Protein AF-A0A9K3GMV5-F1 (afdb_monomer_lite)

Radius of gyration: 17.76 Å; chains: 1; bounding box: 50×39×44 Å

Secondary structure (DSSP, 8-state):
--TTTT-HHHHHHHHHH-TTTTHHHHHHHHHHHHHHHHHHHHSTTS--HHHHHHHHHHHHHTTTSTTTTTTHHHHHHHHHHHHTTTS-HHHHHHHHHHHHHHHHTT-S-HHHHHHHHHHHTTSS-HHHHHHHHHHHHHHHHHHHHH---HHHHHHHHHHHHHHHHSS-HHHHHHHHHHHHHH--

Organism: NCBI:txid797122

Foldseek 3Di:
DDDPPPPLPVLLVVCVVPVVVCVVVLVVLVVVLVVVLVVCVVPQQDDDVSNLSSLVSCLSCCVSPVVSCVCVLVSLLVSCVVRVQRHDLVSNQSSVVSNLSCVVVVVDDLVVCVVSLLVQLPHPHPSSVVVSLVSNLVSVVVVCVVDNDVVVVVVLVVVLVCQLPDPDPSSNVSSVVSVVSNVD

pLDDT: mean 90.26, std 9.53, range [37.78, 97.81]

Sequence (184 aa):
MTRFDGDLANLSRFCKKDPVAYVEEFEAQLVKFTNLVEVFKHSPNQPCEDLIGVSQFLASLVTQYRAQLAHFADDVIALLEEHAATMDASLRLQLVKCLISLRVRDEVEPLKLLPLFFRLLRIHDKPLRATVFGHVITDIVQSNKKRKQPKVNARLQAFLAQQIAGDVYISAKKAMGVLTELYR

InterPro domains:
  IPR012977 SDA1, N-terminal [PF08158] (57-184)
  IPR027312 Sda1 [PTHR12730] (6-184)

Structure (mmCIF, N/CA/C/O backbone):
data_AF-A0A9K3GMV5-F1
#
_entry.id   AF-A0A9K3GMV5-F1
#
loop_
_atom_site.group_PDB
_atom_site.id
_atom_site.type_symbol
_atom_site.label_atom_id
_atom_site.label_alt_id
_atom_site.label_comp_id
_atom_site.label_asym_id
_atom_site.label_entity_id
_atom_site.label_seq_id
_atom_site.pdbx_PDB_ins_code
_atom_site.Cartn_x
_atom_site.Cartn_y
_atom_site.Cartn_z
_atom_site.occupancy
_atom_site.B_iso_or_equiv
_atom_site.auth_seq_id
_atom_site.auth_comp_id
_atom_site.auth_asym_id
_atom_site.auth_atom_id
_atom_site.pdbx_PDB_model_num
ATOM 1 N N . MET A 1 1 ? -25.653 17.284 8.715 1.00 37.78 1 MET A N 1
ATOM 2 C CA . MET A 1 1 ? -24.257 17.693 8.976 1.00 37.78 1 MET A CA 1
ATOM 3 C C . MET A 1 1 ? -23.886 17.180 10.352 1.00 37.78 1 MET A C 1
ATOM 5 O O . MET A 1 1 ? -24.159 17.826 11.357 1.00 37.78 1 MET A O 1
ATOM 9 N N . THR A 1 2 ? -23.422 15.938 10.395 1.00 38.38 2 THR A N 1
ATOM 10 C CA . THR A 1 2 ? -23.000 15.236 11.609 1.00 38.38 2 THR A CA 1
ATOM 11 C C . THR A 1 2 ? -21.640 15.764 12.066 1.00 38.38 2 THR A C 1
ATOM 13 O O . THR A 1 2 ? -20.840 16.259 11.281 1.00 38.38 2 THR A O 1
ATOM 16 N N . ARG A 1 3 ? -21.410 15.713 13.377 1.00 47.44 3 ARG A N 1
ATOM 17 C CA . ARG A 1 3 ? -20.468 16.517 14.180 1.00 47.44 3 ARG A CA 1
ATOM 18 C C . ARG A 1 3 ? -18.961 16.339 13.876 1.00 47.44 3 ARG A C 1
ATOM 20 O O . ARG A 1 3 ? -18.148 16.858 14.633 1.00 47.44 3 ARG A O 1
ATOM 27 N N . PHE A 1 4 ? -18.585 15.631 12.805 1.00 48.88 4 PHE A N 1
ATOM 28 C CA . PHE A 1 4 ? -17.219 15.142 12.562 1.00 48.88 4 PHE A CA 1
ATOM 29 C C . PHE A 1 4 ? -16.665 15.352 11.141 1.00 48.88 4 PHE A C 1
ATOM 31 O O . PHE A 1 4 ? -15.529 14.954 10.890 1.00 48.88 4 PHE A O 1
ATOM 38 N N . ASP A 1 5 ? -17.383 16.024 10.235 1.00 48.56 5 ASP A N 1
ATOM 39 C CA . ASP A 1 5 ? -16.986 16.179 8.816 1.00 48.56 5 ASP A CA 1
ATOM 40 C C . ASP A 1 5 ? -15.678 16.974 8.558 1.00 48.56 5 ASP A C 1
ATOM 42 O O . ASP A 1 5 ? -15.314 17.194 7.407 1.00 48.56 5 ASP A O 1
ATOM 46 N N . GLY A 1 6 ? -14.938 17.393 9.593 1.00 60.44 6 GLY A N 1
ATOM 47 C CA . GLY A 1 6 ? -13.743 18.236 9.452 1.00 60.44 6 GLY A CA 1
ATOM 48 C C . GLY A 1 6 ? -12.430 17.690 10.017 1.00 60.44 6 GLY A C 1
ATOM 49 O O . GLY A 1 6 ? -11.393 18.293 9.759 1.00 60.44 6 GLY A O 1
ATOM 50 N N . ASP A 1 7 ? -12.422 16.589 10.781 1.00 85.94 7 ASP A N 1
ATOM 51 C CA . ASP A 1 7 ? -11.191 16.148 11.458 1.00 85.94 7 ASP A CA 1
ATOM 52 C C . ASP A 1 7 ? -11.039 14.622 11.525 1.00 85.94 7 ASP A C 1
ATOM 54 O O . ASP A 1 7 ? -11.210 13.976 12.565 1.00 85.94 7 ASP A O 1
ATOM 58 N N . LEU A 1 8 ? -10.670 14.037 10.382 1.00 89.69 8 LEU A N 1
ATOM 59 C CA . LEU A 1 8 ? -10.342 12.613 10.266 1.00 89.69 8 LEU A CA 1
ATOM 60 C C . LEU A 1 8 ? -9.218 12.184 11.224 1.00 89.69 8 LEU A C 1
ATOM 62 O O . LEU A 1 8 ? -9.173 11.025 11.640 1.00 89.69 8 LEU A O 1
ATOM 66 N N . ALA A 1 9 ? -8.314 13.093 11.604 1.00 88.75 9 ALA A N 1
ATOM 67 C CA . ALA A 1 9 ? -7.233 12.776 12.531 1.00 88.75 9 ALA A CA 1
ATOM 68 C C . ALA A 1 9 ? -7.770 12.562 13.954 1.00 88.75 9 ALA A C 1
ATOM 70 O O . ALA A 1 9 ? -7.430 11.565 14.602 1.00 88.75 9 ALA A O 1
ATOM 71 N N . ASN A 1 10 ? -8.658 13.443 14.421 1.00 90.62 10 ASN A N 1
ATOM 72 C CA . ASN A 1 10 ? -9.336 13.264 15.701 1.00 90.62 10 ASN A CA 1
ATOM 73 C C . ASN A 1 10 ? -10.273 12.052 15.692 1.00 90.62 10 ASN A C 1
ATOM 75 O O . ASN A 1 10 ? -10.241 11.271 16.644 1.00 90.62 10 ASN A O 1
ATOM 79 N N . LEU A 1 11 ? -11.021 11.826 14.607 1.00 93.75 11 LEU A N 1
ATOM 80 C CA . LEU A 1 11 ? -11.856 10.630 14.488 1.00 93.75 11 LEU A CA 1
ATOM 81 C C . LEU A 1 11 ? -11.013 9.348 14.554 1.00 93.75 11 LEU A C 1
ATOM 83 O O . LEU A 1 11 ? -11.329 8.452 15.328 1.00 93.75 11 LEU A O 1
ATOM 87 N N . SER A 1 12 ? -9.879 9.285 13.842 1.00 93.06 12 SER A N 1
ATOM 88 C CA . SER A 1 12 ? -8.958 8.135 13.905 1.00 93.06 12 SER A CA 1
ATOM 89 C C . SER A 1 12 ? -8.505 7.869 15.340 1.00 93.06 12 SER A C 1
ATOM 91 O O . SER A 1 12 ? -8.461 6.725 15.793 1.00 93.06 12 SER A O 1
ATOM 93 N N . ARG A 1 13 ? -8.194 8.926 16.095 1.00 94.44 13 ARG A N 1
ATOM 94 C CA . ARG A 1 13 ? -7.804 8.809 17.501 1.00 94.44 13 ARG A CA 1
ATOM 95 C C . ARG A 1 13 ? -8.941 8.268 18.374 1.00 94.44 13 ARG A C 1
ATOM 97 O O . ARG A 1 13 ? -8.666 7.445 19.246 1.00 94.44 13 ARG A O 1
ATOM 104 N N . PHE A 1 14 ? -10.181 8.700 18.158 1.00 94.56 14 PHE A N 1
ATOM 105 C CA . PHE A 1 14 ? -11.336 8.193 18.903 1.00 94.56 14 PHE A CA 1
ATOM 106 C C . PHE A 1 14 ? -11.644 6.735 18.567 1.00 94.56 14 PHE A C 1
ATOM 108 O O . PHE A 1 14 ? -11.689 5.911 19.479 1.00 94.56 14 PHE A O 1
ATOM 115 N N . CYS A 1 15 ? -11.692 6.390 17.279 1.00 95.00 15 CYS A N 1
ATOM 116 C CA . CYS A 1 15 ? -11.854 5.017 16.810 1.00 95.00 15 CYS A CA 1
ATOM 117 C C . CYS A 1 15 ? -10.759 4.079 17.346 1.00 95.00 15 CYS A C 1
ATOM 119 O O . CYS A 1 15 ? -11.027 2.915 17.616 1.00 95.00 15 CYS A O 1
ATOM 121 N N . LYS A 1 16 ? -9.520 4.561 17.529 1.00 94.56 16 LYS A N 1
ATOM 122 C CA . LYS A 1 16 ? -8.441 3.771 18.154 1.00 94.56 16 LYS A CA 1
ATOM 123 C C . LYS A 1 16 ? -8.642 3.537 19.644 1.00 94.56 16 LYS A C 1
ATOM 125 O O . LYS A 1 16 ? -8.171 2.524 20.154 1.00 94.56 16 LYS A O 1
ATOM 130 N N . LYS A 1 17 ? -9.261 4.493 20.337 1.00 95.69 17 LYS A N 1
ATOM 131 C CA . LYS A 1 17 ? -9.470 4.446 21.786 1.00 95.69 17 LYS A CA 1
ATOM 132 C C . LYS A 1 17 ? -10.665 3.571 22.152 1.00 95.69 17 LYS A C 1
ATOM 134 O O . LYS A 1 17 ? -10.571 2.825 23.119 1.00 95.69 17 LYS A O 1
ATOM 139 N N . ASP A 1 18 ? -11.752 3.675 21.395 1.00 94.62 18 ASP A N 1
ATOM 140 C CA . ASP A 1 18 ? -12.980 2.913 21.619 1.00 94.62 18 ASP A CA 1
ATOM 141 C C . ASP A 1 18 ? -13.598 2.486 20.274 1.00 94.62 18 ASP A C 1
ATOM 143 O O . ASP A 1 18 ? -14.452 3.183 19.730 1.00 94.62 18 ASP A O 1
ATOM 147 N N . PRO A 1 19 ? -13.142 1.364 19.685 1.00 93.75 19 PRO A N 1
ATOM 148 C CA . PRO A 1 19 ? -13.613 0.938 18.369 1.00 93.75 19 PRO A CA 1
ATOM 149 C C . PRO A 1 19 ? -15.112 0.619 18.309 1.00 93.75 19 PRO A C 1
ATOM 151 O O . PRO A 1 19 ? -15.723 0.715 17.252 1.00 93.75 19 PRO A O 1
ATOM 154 N N . VAL A 1 20 ? -15.715 0.220 19.433 1.00 94.44 20 VAL A N 1
ATOM 155 C CA . VAL A 1 20 ? -17.130 -0.175 19.471 1.00 94.44 20 VAL A CA 1
ATOM 156 C C . VAL A 1 20 ? -18.023 1.061 19.471 1.00 94.44 20 VAL A C 1
ATOM 158 O O . VAL A 1 20 ? -19.017 1.091 18.753 1.00 94.44 20 VAL A O 1
ATOM 161 N N . ALA A 1 21 ? -17.653 2.097 20.229 1.00 94.88 21 ALA A N 1
ATOM 162 C CA . ALA A 1 21 ? -18.448 3.319 20.326 1.00 94.88 21 ALA A CA 1
ATOM 163 C C . ALA A 1 21 ? -18.464 4.159 19.038 1.00 94.88 21 ALA A C 1
ATOM 165 O O . ALA A 1 21 ? -19.405 4.919 18.846 1.00 94.88 21 ALA A O 1
ATOM 166 N N . TYR A 1 22 ? -17.442 4.032 18.183 1.00 95.56 22 TYR A N 1
ATOM 167 C CA . TYR A 1 22 ? -17.278 4.839 16.963 1.00 95.56 22 TYR A CA 1
ATOM 168 C C . TYR A 1 22 ? -17.420 4.018 15.670 1.00 95.56 22 TYR A C 1
ATOM 170 O O . TYR A 1 22 ? -16.861 4.382 14.629 1.00 95.56 22 TYR A O 1
ATOM 178 N N . VAL A 1 23 ? -18.105 2.870 15.738 1.00 94.88 23 VAL A N 1
ATOM 179 C CA . VAL A 1 23 ? -18.268 1.976 14.582 1.00 94.88 23 VAL A CA 1
ATOM 180 C C . VAL A 1 23 ? -19.104 2.625 13.478 1.00 94.88 23 VAL A C 1
ATOM 182 O O . VAL A 1 23 ? -18.747 2.501 12.312 1.00 94.88 23 VAL A O 1
ATOM 185 N N . GLU A 1 24 ? -20.142 3.388 13.829 1.00 95.50 24 GLU A N 1
ATOM 186 C CA . GLU A 1 24 ? -21.010 4.064 12.857 1.00 95.50 24 GLU A CA 1
ATOM 187 C C . GLU A 1 24 ? -20.251 5.152 12.084 1.00 95.50 24 GLU A C 1
ATOM 189 O O . GLU A 1 24 ? -20.340 5.233 10.857 1.00 95.50 24 GLU A O 1
ATOM 194 N N . GLU A 1 25 ? -19.441 5.967 12.767 1.00 94.75 25 GLU A N 1
ATOM 195 C CA . GLU A 1 25 ? -18.616 6.982 12.111 1.00 94.75 25 GLU A CA 1
ATOM 196 C C . GLU A 1 25 ? -17.517 6.357 11.250 1.00 94.75 25 GLU A C 1
ATOM 198 O O . GLU A 1 25 ? -17.209 6.874 10.173 1.00 94.75 25 GLU A O 1
ATOM 203 N N . PHE A 1 26 ? -16.930 5.244 11.699 1.00 96.06 26 PHE A N 1
ATOM 204 C CA . PHE A 1 26 ? -15.989 4.470 10.895 1.00 96.06 26 PHE A CA 1
ATOM 205 C C . PHE A 1 26 ? -16.657 3.926 9.622 1.00 96.06 26 PHE A C 1
ATOM 207 O O . PHE A 1 26 ? -16.124 4.120 8.527 1.00 96.06 26 PHE A O 1
ATOM 214 N N . GLU A 1 27 ? -17.828 3.296 9.741 1.00 96.25 27 GLU A N 1
ATOM 215 C CA . GLU A 1 27 ? -18.576 2.743 8.608 1.00 96.25 27 GLU A CA 1
ATOM 216 C C . GLU A 1 27 ? -18.996 3.837 7.624 1.00 96.25 27 GLU A C 1
ATOM 218 O O . GLU A 1 27 ? -18.870 3.655 6.412 1.00 96.25 27 GLU A O 1
ATOM 223 N N . ALA A 1 28 ? -19.381 5.018 8.115 1.00 95.94 28 ALA A N 1
ATOM 224 C CA . ALA A 1 28 ? -19.656 6.171 7.265 1.00 95.94 28 ALA A CA 1
ATOM 225 C C . ALA A 1 28 ? -18.430 6.581 6.423 1.00 95.94 28 ALA A C 1
ATOM 227 O O . ALA A 1 28 ? -18.569 6.882 5.234 1.00 95.94 28 ALA A O 1
ATOM 228 N N . GLN A 1 29 ? -17.219 6.550 6.996 1.00 96.12 29 GLN A N 1
ATOM 229 C CA . GLN A 1 29 ? -15.989 6.815 6.237 1.00 96.12 29 GLN A CA 1
ATOM 230 C C . GLN A 1 29 ? -15.639 5.683 5.266 1.00 96.12 29 GLN A C 1
ATOM 232 O O . GLN A 1 29 ? -15.134 5.955 4.177 1.00 96.12 29 GLN A O 1
ATOM 237 N N . LEU A 1 30 ? -15.928 4.427 5.613 1.00 96.50 30 LEU A N 1
ATOM 238 C CA . LEU A 1 30 ? -15.737 3.297 4.703 1.00 96.50 30 LEU A CA 1
ATOM 239 C C . LEU A 1 30 ? -16.667 3.398 3.484 1.00 96.50 30 LEU A C 1
ATOM 241 O O . LEU A 1 30 ? -16.215 3.249 2.352 1.00 96.50 30 LEU A O 1
ATOM 245 N N . VAL A 1 31 ? -17.935 3.760 3.689 1.00 97.12 31 VAL A N 1
ATOM 246 C CA . VAL A 1 31 ? -18.876 4.041 2.592 1.00 97.12 31 VAL A CA 1
ATOM 247 C C . VAL A 1 31 ? -18.406 5.237 1.759 1.00 97.12 31 VAL A C 1
ATOM 249 O O . VAL A 1 31 ? -18.433 5.183 0.527 1.00 97.12 31 VAL A O 1
ATOM 252 N N . LYS A 1 32 ? -17.917 6.309 2.404 1.00 96.44 32 LYS A N 1
ATOM 253 C CA . LYS A 1 32 ? -17.328 7.461 1.700 1.00 96.44 32 LYS A CA 1
ATOM 254 C C . LYS A 1 32 ? -16.152 7.029 0.817 1.00 96.44 32 LYS A C 1
ATOM 256 O O . LYS A 1 32 ? -16.082 7.472 -0.326 1.00 96.44 32 LYS A O 1
ATOM 261 N N . PHE A 1 33 ? -15.269 6.153 1.302 1.00 97.12 33 PHE A N 1
ATOM 262 C CA . PHE A 1 33 ? -14.170 5.595 0.507 1.00 97.12 33 PHE A CA 1
ATOM 263 C C . PHE A 1 33 ? -14.680 4.892 -0.750 1.00 97.12 33 PHE A C 1
ATOM 265 O O . PHE A 1 33 ? -14.249 5.243 -1.846 1.00 97.12 33 PHE A O 1
ATOM 272 N N . THR A 1 34 ? -15.627 3.959 -0.613 1.00 96.25 34 THR A N 1
ATOM 273 C CA . THR A 1 34 ? -16.187 3.220 -1.754 1.00 96.25 34 THR A CA 1
ATOM 274 C C . THR A 1 34 ? -16.787 4.167 -2.793 1.00 96.25 34 THR A C 1
ATOM 276 O O . THR A 1 34 ? -16.479 4.059 -3.978 1.00 96.25 34 THR A O 1
ATOM 279 N N . ASN A 1 35 ? -17.563 5.160 -2.355 1.00 96.12 35 ASN A N 1
ATOM 280 C CA . ASN A 1 35 ? -18.160 6.147 -3.255 1.00 96.12 35 ASN A CA 1
ATOM 281 C C . ASN A 1 35 ? -17.100 6.996 -3.975 1.00 96.12 35 ASN A C 1
ATOM 283 O O . ASN A 1 35 ? -17.209 7.235 -5.176 1.00 96.12 35 ASN A O 1
ATOM 287 N N . LEU A 1 36 ? -16.060 7.441 -3.263 1.00 95.56 36 LEU A N 1
ATOM 288 C CA . LEU A 1 36 ? -14.967 8.218 -3.852 1.00 95.56 36 LEU A CA 1
ATOM 289 C C . LEU A 1 36 ? -14.153 7.405 -4.858 1.00 95.56 36 LEU A C 1
ATOM 291 O O . LEU A 1 36 ? -13.732 7.960 -5.870 1.00 95.56 36 LEU A O 1
ATOM 295 N N . VAL A 1 37 ? -13.946 6.110 -4.609 1.00 95.62 37 VAL A N 1
ATOM 296 C CA . VAL A 1 37 ? -13.288 5.207 -5.562 1.00 95.62 37 VAL A CA 1
ATOM 297 C C . VAL A 1 37 ? -14.106 5.096 -6.846 1.00 95.62 37 VAL A C 1
ATOM 299 O O . VAL A 1 37 ? -13.545 5.230 -7.932 1.00 95.62 37 VAL A O 1
ATOM 302 N N . GLU A 1 38 ? -15.424 4.921 -6.744 1.00 94.44 38 GLU A N 1
ATOM 303 C CA . GLU A 1 38 ? -16.294 4.870 -7.921 1.00 94.44 38 GLU A CA 1
ATOM 304 C C . GLU A 1 38 ? -16.273 6.190 -8.698 1.00 94.44 38 GLU A C 1
ATOM 306 O O . GLU A 1 38 ? -16.091 6.184 -9.914 1.00 94.44 38 GLU A O 1
ATOM 311 N N . VAL A 1 39 ? -16.355 7.338 -8.022 1.00 93.31 39 VAL A N 1
ATOM 312 C CA . VAL A 1 39 ? -16.226 8.651 -8.680 1.00 93.31 39 VAL A CA 1
ATOM 313 C C . VAL A 1 39 ? -14.857 8.807 -9.351 1.00 93.31 39 VAL A C 1
ATOM 315 O O . VAL A 1 39 ? -14.781 9.235 -10.503 1.00 93.31 39 VAL A O 1
ATOM 318 N N . PHE A 1 40 ? -13.777 8.415 -8.672 1.00 94.06 40 PHE A N 1
ATOM 319 C CA . PHE A 1 40 ? -12.420 8.482 -9.210 1.00 94.06 40 PHE A CA 1
ATOM 320 C C . PHE A 1 40 ? -12.267 7.670 -10.502 1.00 94.06 40 PHE A C 1
ATOM 322 O O . PHE A 1 40 ? -11.650 8.159 -11.447 1.00 94.06 40 PHE A O 1
ATOM 329 N N . LYS A 1 41 ? -12.862 6.472 -10.591 1.00 92.44 41 LYS A N 1
ATOM 330 C CA . LYS A 1 41 ? -12.793 5.627 -11.798 1.00 92.44 41 LYS A CA 1
ATOM 331 C C . LYS A 1 41 ? -13.337 6.322 -13.052 1.00 92.44 41 LYS A C 1
ATOM 333 O O . LYS A 1 41 ? -12.865 6.041 -14.151 1.00 92.44 41 LYS A O 1
ATOM 338 N N . HIS A 1 42 ? -14.275 7.259 -12.903 1.00 91.25 42 HIS A N 1
ATOM 339 C CA . HIS A 1 42 ? -14.814 8.037 -14.023 1.00 91.25 42 HIS A CA 1
ATOM 340 C C . HIS A 1 42 ? -13.860 9.150 -14.493 1.00 91.25 42 HIS A C 1
ATOM 342 O O . HIS A 1 42 ? -13.861 9.494 -15.674 1.00 91.25 42 HIS A O 1
ATOM 348 N N . SER A 1 43 ? -13.039 9.698 -13.589 1.00 89.19 43 SER A N 1
ATOM 349 C CA . SER A 1 43 ? -12.118 10.817 -13.854 1.00 89.19 43 SER A CA 1
ATOM 350 C C . SER A 1 43 ? -10.772 10.622 -13.135 1.00 89.19 43 SER A C 1
ATOM 352 O O . SER A 1 43 ? -10.439 11.379 -12.219 1.00 89.19 43 SER A O 1
ATOM 354 N N . PRO A 1 44 ? -9.953 9.632 -13.542 1.00 88.56 44 PRO A N 1
ATOM 355 C CA . PRO A 1 44 ? -8.783 9.209 -12.771 1.00 88.56 44 PRO A CA 1
ATOM 356 C C . PRO A 1 44 ? -7.628 10.221 -12.779 1.00 88.56 44 PRO A C 1
ATOM 358 O O . PRO A 1 44 ? -6.690 10.083 -12.003 1.00 88.56 44 PRO A O 1
ATOM 361 N N . ASN A 1 45 ? -7.660 11.226 -13.655 1.00 88.69 45 ASN A N 1
ATOM 362 C CA . ASN A 1 45 ? -6.609 12.239 -13.778 1.00 88.69 45 ASN A CA 1
ATOM 363 C C . ASN A 1 45 ? -6.801 13.457 -12.863 1.00 88.69 45 ASN A C 1
ATOM 365 O O . ASN A 1 45 ? -5.939 14.336 -12.845 1.00 88.69 45 ASN A O 1
ATOM 369 N N . GLN A 1 46 ? -7.911 13.533 -12.125 1.00 88.75 46 GLN A N 1
ATOM 370 C CA . GLN A 1 46 ? -8.171 14.642 -11.216 1.00 88.75 46 GLN A CA 1
ATOM 371 C C . GLN A 1 46 ? -7.596 14.367 -9.819 1.00 88.75 46 GLN A C 1
ATOM 373 O O . GLN A 1 46 ? -7.656 13.232 -9.335 1.00 88.75 46 GLN A O 1
ATOM 378 N N . PRO A 1 47 ? -7.049 15.392 -9.142 1.00 87.75 47 PRO A N 1
ATOM 379 C CA . PRO A 1 47 ? -6.662 15.266 -7.746 1.00 87.75 47 PRO A CA 1
ATOM 380 C C . PRO A 1 47 ? -7.903 15.010 -6.882 1.00 87.75 47 PRO A C 1
ATOM 382 O O . PRO A 1 47 ? -8.948 15.629 -7.074 1.00 87.75 47 PRO A O 1
ATOM 385 N N . CYS A 1 48 ? -7.781 14.106 -5.912 1.00 92.19 48 CYS A N 1
ATOM 386 C CA . CYS A 1 48 ? -8.869 13.748 -5.005 1.00 92.19 48 CYS A CA 1
ATOM 387 C C . CYS A 1 48 ? -8.364 13.733 -3.556 1.00 92.19 48 CYS A C 1
ATOM 389 O O . CYS A 1 48 ? -8.005 12.687 -3.012 1.00 92.19 48 CYS A O 1
ATOM 391 N N . GLU A 1 49 ? -8.312 14.914 -2.936 1.00 92.19 49 GLU A N 1
ATOM 392 C CA . GLU A 1 49 ? -7.840 15.094 -1.552 1.00 92.19 49 GLU A CA 1
ATOM 393 C C . GLU A 1 49 ? -8.716 14.346 -0.535 1.00 92.19 49 GLU A C 1
ATOM 395 O O . GLU A 1 49 ? -8.204 13.763 0.420 1.00 92.19 49 GLU A O 1
ATOM 400 N N . ASP A 1 50 ? -10.028 14.275 -0.774 1.00 93.00 50 ASP A N 1
ATOM 401 C CA . ASP A 1 50 ? -10.941 13.479 0.048 1.00 93.00 50 ASP A CA 1
ATOM 402 C C . ASP A 1 50 ? -10.557 11.994 0.053 1.00 93.00 50 ASP A C 1
ATOM 404 O O . ASP A 1 50 ? -10.513 11.365 1.113 1.00 93.00 50 ASP A O 1
ATOM 408 N N . LEU A 1 51 ? -10.232 11.430 -1.116 1.00 95.25 51 LEU A N 1
ATOM 409 C CA . LEU A 1 51 ? -9.827 10.029 -1.220 1.00 95.25 51 LEU A CA 1
ATOM 410 C C . LEU A 1 51 ? -8.485 9.794 -0.527 1.00 95.25 51 LEU A C 1
ATOM 412 O O . LEU A 1 51 ? -8.320 8.764 0.128 1.00 95.25 51 LEU A O 1
ATOM 416 N N . ILE A 1 52 ? -7.552 10.749 -0.602 1.00 95.69 52 ILE A N 1
ATOM 417 C CA . ILE A 1 52 ? -6.301 10.705 0.168 1.00 95.69 52 ILE A CA 1
ATOM 418 C C . ILE A 1 52 ? -6.606 10.642 1.667 1.00 95.69 52 ILE A C 1
ATOM 420 O O . ILE A 1 52 ? -6.135 9.726 2.347 1.00 95.69 52 ILE A O 1
ATOM 424 N N . GLY A 1 53 ? -7.401 11.587 2.175 1.00 95.50 53 GLY A N 1
ATOM 425 C CA . GLY A 1 53 ? -7.710 11.699 3.598 1.00 95.50 53 GLY A CA 1
ATOM 426 C C . GLY A 1 53 ? -8.402 10.451 4.141 1.00 95.50 53 GLY A C 1
ATOM 427 O O . GLY A 1 53 ? -7.975 9.890 5.153 1.00 95.50 53 GLY A O 1
ATOM 428 N N . VAL A 1 54 ? -9.423 9.961 3.434 1.00 96.56 54 VAL A N 1
ATOM 429 C CA . VAL A 1 54 ? -10.159 8.760 3.847 1.00 96.56 54 VAL A CA 1
ATOM 430 C C . VAL A 1 54 ? -9.281 7.508 3.741 1.00 96.56 54 VAL A C 1
ATOM 432 O O . VAL A 1 54 ? -9.273 6.694 4.662 1.00 96.56 54 VAL A O 1
ATOM 435 N N . SER A 1 55 ? -8.464 7.363 2.692 1.00 97.12 55 SER A N 1
ATOM 436 C CA . SER A 1 55 ? -7.546 6.217 2.568 1.00 97.12 55 SER A CA 1
ATOM 437 C C . SER A 1 55 ? -6.533 6.170 3.712 1.00 97.12 55 SER A C 1
ATOM 439 O O . SER A 1 55 ? -6.284 5.107 4.281 1.00 97.12 55 SER A O 1
ATOM 441 N N . GLN A 1 56 ? -5.973 7.321 4.096 1.00 96.62 56 GLN A N 1
ATOM 442 C CA . GLN A 1 56 ? -5.066 7.425 5.241 1.00 96.62 56 GLN A CA 1
ATOM 443 C C . GLN A 1 56 ? -5.778 7.101 6.559 1.00 96.62 56 GLN A C 1
ATOM 445 O O . GLN A 1 56 ? -5.220 6.390 7.401 1.00 96.62 56 GLN A O 1
ATOM 450 N N . PHE A 1 57 ? -7.010 7.589 6.730 1.00 97.00 57 PHE A N 1
ATOM 451 C CA . PHE A 1 57 ? -7.853 7.280 7.880 1.00 97.00 57 PHE A CA 1
ATOM 452 C C . PHE A 1 57 ? -8.076 5.767 8.015 1.00 97.00 57 PHE A C 1
ATOM 454 O O . PHE A 1 57 ? -7.703 5.197 9.045 1.00 97.00 57 PHE A O 1
ATOM 461 N N . LEU A 1 58 ? -8.570 5.102 6.965 1.00 97.44 58 LEU A N 1
ATOM 462 C CA . LEU A 1 58 ? -8.829 3.657 6.960 1.00 97.44 58 LEU A CA 1
ATOM 463 C C . LEU A 1 58 ? -7.544 2.853 7.174 1.00 97.44 58 LEU A C 1
ATOM 465 O O . LEU A 1 58 ? -7.486 1.980 8.042 1.00 97.44 58 LEU A O 1
ATOM 469 N N . ALA A 1 59 ? -6.462 3.214 6.477 1.00 97.00 59 ALA A N 1
ATOM 470 C CA . ALA A 1 59 ? -5.165 2.572 6.653 1.00 97.00 59 ALA A CA 1
ATOM 471 C C . ALA A 1 59 ? -4.650 2.679 8.094 1.00 97.00 59 ALA A C 1
ATOM 473 O O . ALA A 1 59 ? -3.934 1.794 8.560 1.00 97.00 59 ALA A O 1
ATOM 474 N N . SER A 1 60 ? -4.993 3.747 8.819 1.00 95.88 60 SER A N 1
ATOM 475 C CA . SER A 1 60 ? -4.601 3.936 10.218 1.00 95.88 60 SER A CA 1
ATOM 476 C C . SER A 1 60 ? -5.400 3.087 11.216 1.00 95.88 60 SER A C 1
ATOM 478 O O . SER A 1 60 ? -4.952 2.948 12.355 1.00 95.88 60 SER A O 1
ATOM 480 N N . LEU A 1 61 ? -6.550 2.549 10.798 1.00 96.38 61 LEU A N 1
ATOM 481 C CA . LEU A 1 61 ? -7.517 1.814 11.620 1.00 96.38 61 LEU A CA 1
ATOM 482 C C . LEU A 1 61 ? -7.613 0.320 11.281 1.00 96.38 61 LEU A C 1
ATOM 484 O O . LEU A 1 61 ? -8.371 -0.404 11.924 1.00 96.38 61 LEU A O 1
ATOM 488 N N . VAL A 1 62 ? -6.815 -0.158 10.321 1.00 95.62 62 VAL A N 1
ATOM 489 C CA . VAL A 1 62 ? -6.801 -1.562 9.872 1.00 95.62 62 VAL A CA 1
ATOM 490 C C . VAL A 1 62 ? -6.693 -2.570 11.020 1.00 95.62 62 VAL A C 1
ATOM 492 O O . VAL A 1 62 ? -7.356 -3.599 11.002 1.00 95.62 62 VAL A O 1
ATOM 495 N N . THR A 1 63 ? -5.926 -2.254 12.068 1.00 94.25 63 THR A N 1
ATOM 496 C CA . THR A 1 63 ? -5.744 -3.141 13.225 1.00 94.25 63 THR A CA 1
ATOM 497 C C . THR A 1 63 ? -6.967 -3.211 14.139 1.00 94.25 63 THR A C 1
ATOM 499 O O . THR A 1 63 ? -7.170 -4.224 14.801 1.00 94.25 63 THR A O 1
ATOM 502 N N . GLN A 1 64 ? -7.76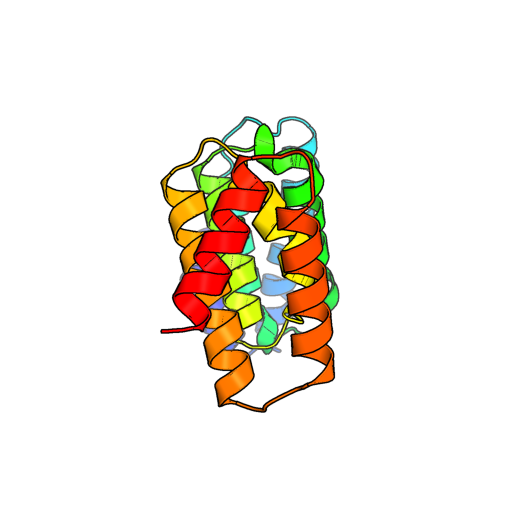7 -2.145 14.199 1.00 95.38 64 GLN A N 1
ATOM 503 C CA . GLN A 1 64 ? -8.945 -2.036 15.061 1.00 95.38 64 GLN A CA 1
ATOM 504 C C . GLN A 1 64 ? -10.189 -2.633 14.396 1.00 95.38 64 GLN A C 1
ATOM 506 O O . GLN A 1 64 ? -11.000 -3.242 15.084 1.00 95.38 64 GLN A O 1
ATOM 511 N N . TYR A 1 65 ? -10.304 -2.514 13.069 1.00 95.44 65 TYR A N 1
ATOM 512 C CA . TYR A 1 65 ? -11.465 -2.959 12.286 1.00 95.44 65 TYR A CA 1
ATOM 513 C C . TYR A 1 65 ? -11.063 -3.985 11.218 1.00 95.44 65 TYR A C 1
ATOM 515 O O . TYR A 1 65 ? -11.373 -3.841 10.036 1.00 95.44 65 TYR A O 1
ATOM 523 N N . ARG A 1 66 ? -10.324 -5.029 11.623 1.00 94.75 66 ARG A N 1
ATOM 524 C CA . ARG A 1 66 ? -9.764 -6.037 10.699 1.00 94.75 66 ARG A CA 1
ATOM 525 C C . ARG A 1 66 ? -10.811 -6.727 9.831 1.00 94.75 66 ARG A C 1
ATOM 527 O O . ARG A 1 66 ? -10.542 -6.994 8.667 1.00 94.75 66 ARG A O 1
ATOM 534 N N . ALA A 1 67 ? -11.982 -7.030 10.392 1.00 94.88 67 ALA A N 1
ATOM 535 C CA . ALA A 1 67 ? -13.044 -7.716 9.660 1.00 94.88 67 ALA A CA 1
ATOM 536 C C . ALA A 1 67 ? -13.614 -6.824 8.549 1.00 94.88 67 ALA A C 1
ATOM 538 O O . ALA A 1 67 ? -13.736 -7.257 7.408 1.00 94.88 67 ALA A O 1
ATOM 539 N N . GLN A 1 68 ? -13.897 -5.562 8.871 1.00 95.75 68 GLN A N 1
ATOM 540 C CA . GLN A 1 68 ? -14.452 -4.588 7.936 1.00 95.75 68 GLN A CA 1
ATOM 541 C C . GLN A 1 68 ? -13.427 -4.146 6.880 1.00 95.75 68 GLN A C 1
ATOM 543 O O . GLN A 1 68 ? -13.797 -3.847 5.750 1.00 95.75 68 GLN A O 1
ATOM 548 N N . LEU A 1 69 ? -12.135 -4.129 7.226 1.00 96.50 69 LEU A N 1
ATOM 549 C CA . LEU A 1 69 ? -11.042 -3.713 6.337 1.00 96.50 69 LEU A CA 1
ATOM 550 C C . LEU A 1 69 ? -10.299 -4.879 5.674 1.00 96.50 69 LEU A C 1
ATOM 552 O O . LEU A 1 69 ? -9.233 -4.665 5.097 1.00 96.50 69 LEU A O 1
ATOM 556 N N . ALA A 1 70 ? -10.857 -6.092 5.699 1.00 94.38 70 ALA A N 1
ATOM 557 C CA . ALA A 1 70 ? -10.226 -7.275 5.113 1.00 94.38 70 ALA A CA 1
ATOM 558 C C . ALA A 1 70 ? -9.909 -7.107 3.613 1.00 94.38 70 ALA A C 1
ATOM 560 O O . ALA A 1 70 ? -8.884 -7.595 3.140 1.00 94.38 70 ALA A O 1
ATOM 561 N N . HIS A 1 71 ? -10.760 -6.383 2.879 1.00 94.88 71 HIS A N 1
ATOM 562 C CA . HIS A 1 71 ? -10.616 -6.152 1.436 1.00 94.88 71 HIS A CA 1
ATOM 563 C C . HIS A 1 71 ? -9.930 -4.831 1.082 1.00 94.88 71 HIS A C 1
ATOM 565 O O . HIS A 1 71 ? -9.508 -4.648 -0.054 1.00 94.88 71 HIS A O 1
ATOM 571 N N . PHE A 1 72 ? -9.722 -3.940 2.055 1.00 96.62 72 PHE A N 1
ATOM 572 C CA . PHE A 1 72 ? -9.216 -2.592 1.797 1.00 96.62 72 PHE A CA 1
ATOM 573 C C . PHE A 1 72 ? -7.856 -2.590 1.081 1.00 96.62 72 PHE A C 1
ATOM 575 O O . PHE A 1 72 ? -7.631 -1.807 0.161 1.00 96.62 72 PHE A O 1
ATOM 582 N N . ALA A 1 73 ? -6.941 -3.485 1.470 1.00 96.12 73 ALA A N 1
ATOM 583 C CA . ALA A 1 73 ? -5.653 -3.612 0.789 1.00 96.12 73 ALA A CA 1
ATOM 584 C C . ALA A 1 73 ? -5.818 -4.008 -0.685 1.00 96.12 73 ALA A C 1
ATOM 586 O O . ALA A 1 73 ? -5.099 -3.495 -1.539 1.00 96.12 73 ALA A O 1
ATOM 587 N N . ASP A 1 74 ? -6.764 -4.899 -0.971 1.00 95.81 74 ASP A N 1
ATOM 588 C CA . ASP A 1 74 ? -6.988 -5.455 -2.304 1.00 95.81 74 ASP A CA 1
ATOM 589 C C . ASP A 1 74 ? -7.666 -4.439 -3.214 1.00 95.81 74 ASP A C 1
ATOM 591 O O . ASP A 1 74 ? -7.252 -4.292 -4.362 1.00 95.81 74 ASP A O 1
ATOM 595 N N . ASP A 1 75 ? -8.593 -3.653 -2.671 1.00 95.94 75 ASP A N 1
ATOM 596 C CA . ASP A 1 75 ? -9.216 -2.534 -3.374 1.00 95.94 75 ASP A CA 1
ATOM 597 C C . ASP A 1 75 ? -8.174 -1.478 -3.769 1.00 95.94 75 ASP A C 1
ATOM 599 O O . ASP A 1 75 ? -8.132 -1.028 -4.914 1.00 95.94 75 ASP A O 1
ATOM 603 N N . VAL A 1 76 ? -7.271 -1.114 -2.847 1.00 97.12 76 VAL A N 1
ATOM 604 C CA . VAL A 1 76 ? -6.197 -0.146 -3.128 1.00 97.12 76 VAL A CA 1
ATOM 605 C C . VAL A 1 76 ? -5.173 -0.711 -4.118 1.00 97.12 76 VAL A C 1
ATOM 607 O O . VAL A 1 76 ? -4.672 0.029 -4.969 1.00 97.12 76 VAL A O 1
ATOM 610 N N . ILE A 1 77 ? -4.856 -2.008 -4.034 1.00 96.94 77 ILE A N 1
ATOM 611 C CA . ILE A 1 77 ? -4.004 -2.685 -5.020 1.00 96.94 77 ILE A CA 1
ATOM 612 C C . ILE A 1 77 ? -4.661 -2.606 -6.397 1.00 96.94 77 ILE A C 1
ATOM 614 O O . ILE A 1 77 ? -4.034 -2.079 -7.311 1.00 96.94 77 ILE A O 1
ATOM 618 N N . ALA A 1 78 ? -5.912 -3.047 -6.542 1.00 95.88 78 ALA A N 1
ATOM 619 C CA . ALA A 1 78 ? -6.632 -3.035 -7.813 1.00 95.88 78 ALA A CA 1
ATOM 620 C C . ALA A 1 78 ? -6.687 -1.625 -8.423 1.00 95.88 78 ALA A C 1
ATOM 622 O O . ALA A 1 78 ? -6.352 -1.435 -9.592 1.00 95.88 78 ALA A O 1
ATOM 623 N N . LEU A 1 79 ? -6.988 -0.619 -7.597 1.00 95.69 79 LEU A N 1
ATOM 624 C CA . LEU A 1 79 ? -7.028 0.782 -8.007 1.00 95.69 79 LEU A CA 1
ATOM 625 C C . LEU A 1 79 ? -5.686 1.273 -8.577 1.00 95.69 79 LEU A C 1
ATOM 627 O O . LEU A 1 79 ? -5.647 1.953 -9.605 1.00 95.69 79 LEU A O 1
ATOM 631 N N . LEU A 1 80 ? -4.571 0.931 -7.922 1.00 96.38 80 LEU A N 1
ATOM 632 C CA . LEU A 1 80 ? -3.230 1.278 -8.399 1.00 96.38 80 LEU A CA 1
ATOM 633 C C . LEU A 1 80 ? -2.824 0.456 -9.627 1.00 96.38 80 LEU A C 1
ATOM 635 O O . LEU A 1 80 ? -2.140 0.974 -10.506 1.00 96.38 80 LEU A O 1
ATOM 639 N N . GLU A 1 81 ? -3.215 -0.810 -9.709 1.00 94.81 81 GLU A N 1
ATOM 640 C CA . GLU A 1 81 ? -2.914 -1.652 -10.865 1.00 94.81 81 GLU A CA 1
ATOM 641 C C . GLU A 1 81 ? -3.568 -1.138 -12.146 1.00 94.81 81 GLU A C 1
ATOM 643 O O . GLU A 1 81 ? -2.924 -1.146 -13.197 1.00 94.81 81 GLU A O 1
ATOM 648 N N . GLU A 1 82 ? -4.810 -0.671 -12.044 1.00 94.50 82 GLU A N 1
ATOM 649 C CA . GLU A 1 82 ? -5.601 -0.204 -13.178 1.00 94.50 82 GLU A CA 1
ATOM 650 C C . GLU A 1 82 ? -5.267 1.243 -13.565 1.00 94.50 82 GLU A C 1
ATOM 652 O O . GLU A 1 82 ? -5.063 1.545 -14.741 1.00 94.50 82 GLU A O 1
ATOM 657 N N . HIS A 1 83 ? -5.138 2.144 -12.584 1.00 94.75 83 HIS A N 1
ATOM 658 C CA . HIS A 1 83 ? -5.114 3.585 -12.856 1.00 94.75 83 HIS A CA 1
ATOM 659 C C . HIS A 1 83 ? -3.802 4.294 -12.516 1.00 94.75 83 HIS A C 1
ATOM 661 O O . HIS A 1 83 ? -3.701 5.496 -12.768 1.00 94.75 83 HIS A O 1
ATOM 667 N N . ALA A 1 84 ? -2.771 3.630 -11.973 1.00 93.50 84 ALA A N 1
ATOM 668 C CA . ALA A 1 84 ? -1.585 4.351 -11.491 1.00 93.50 84 ALA A CA 1
ATOM 669 C C . ALA A 1 84 ? -0.915 5.236 -12.554 1.00 93.50 84 ALA A C 1
ATOM 671 O O . ALA A 1 84 ? -0.380 6.277 -12.195 1.00 93.50 84 ALA A O 1
ATOM 672 N N . ALA A 1 85 ? -0.944 4.879 -13.841 1.00 91.88 85 ALA A N 1
ATOM 673 C CA . ALA A 1 85 ? -0.329 5.695 -14.892 1.00 91.88 85 ALA A CA 1
ATOM 674 C C . ALA A 1 85 ? -1.048 7.039 -15.130 1.00 91.88 85 ALA A C 1
ATOM 676 O O . ALA A 1 85 ? -0.387 8.032 -15.428 1.00 91.88 85 ALA A O 1
ATOM 677 N N . THR A 1 86 ? -2.376 7.073 -14.983 1.00 92.12 86 THR A N 1
ATOM 678 C CA . THR A 1 86 ? -3.220 8.259 -15.214 1.00 92.12 86 THR A CA 1
ATOM 679 C C . THR A 1 86 ? -3.577 9.002 -13.930 1.00 92.12 86 THR A C 1
ATOM 681 O O . THR A 1 86 ? -3.970 10.159 -14.000 1.00 92.12 86 THR A O 1
ATOM 684 N N . MET A 1 87 ? -3.433 8.345 -12.777 1.00 94.31 87 MET A N 1
ATOM 685 C CA . MET A 1 87 ? -3.690 8.893 -11.446 1.00 94.31 87 MET A CA 1
ATOM 686 C C . MET A 1 87 ? -2.800 10.096 -11.139 1.00 94.31 87 MET A C 1
ATOM 688 O O . MET A 1 87 ? -1.617 10.080 -11.483 1.00 94.31 87 MET A O 1
ATOM 692 N N . ASP A 1 88 ? -3.330 11.090 -10.426 1.00 93.88 88 ASP A N 1
ATOM 693 C CA . ASP A 1 88 ? -2.523 12.183 -9.881 1.00 93.88 88 ASP A CA 1
ATOM 694 C C . ASP A 1 88 ? -1.356 11.663 -9.012 1.00 93.88 88 ASP A C 1
ATOM 696 O O . ASP A 1 88 ? -1.473 10.669 -8.286 1.00 93.88 88 ASP A O 1
ATOM 700 N N . ALA A 1 89 ? -0.207 12.339 -9.083 1.00 94.25 89 ALA A N 1
ATOM 701 C CA . ALA A 1 89 ? 1.014 11.906 -8.409 1.00 94.25 89 ALA A CA 1
ATOM 702 C C . ALA A 1 89 ? 0.895 11.935 -6.874 1.00 94.25 89 ALA A C 1
ATOM 704 O O . ALA A 1 89 ? 1.446 11.055 -6.205 1.00 94.25 89 ALA A O 1
ATOM 705 N N . SER A 1 90 ? 0.169 12.911 -6.310 1.00 93.94 90 SER A N 1
ATOM 706 C CA . SER A 1 90 ? -0.055 13.007 -4.864 1.00 93.94 90 SER A CA 1
ATOM 707 C C . SER A 1 90 ? -0.897 11.829 -4.390 1.00 93.94 90 SER A C 1
ATOM 709 O O . SER A 1 90 ? -0.453 11.064 -3.529 1.00 93.94 90 SER A O 1
ATOM 711 N N . LEU A 1 91 ? -2.055 11.607 -5.020 1.00 95.31 91 LEU A N 1
ATOM 712 C CA . LEU A 1 91 ? -2.947 10.495 -4.684 1.00 95.31 91 LEU A CA 1
ATOM 713 C C . LEU A 1 91 ? -2.227 9.145 -4.793 1.00 95.31 91 LEU A C 1
ATOM 715 O O . LEU A 1 91 ? -2.221 8.361 -3.840 1.00 95.31 91 LEU A O 1
ATOM 719 N N . ARG A 1 92 ? -1.531 8.909 -5.908 1.00 96.44 92 ARG A N 1
ATOM 720 C CA . ARG A 1 92 ? -0.763 7.681 -6.148 1.00 96.44 92 ARG A CA 1
ATOM 721 C C . ARG A 1 92 ? 0.264 7.419 -5.052 1.00 96.44 92 ARG A C 1
ATOM 723 O O . ARG A 1 92 ? 0.348 6.306 -4.529 1.00 96.44 92 ARG A O 1
ATOM 730 N N . LEU A 1 93 ? 1.043 8.436 -4.678 1.00 96.69 93 LEU A N 1
ATOM 731 C CA . LEU A 1 93 ? 2.040 8.314 -3.619 1.00 96.69 93 LEU A CA 1
ATOM 732 C C . LEU A 1 93 ? 1.389 8.011 -2.262 1.00 96.69 93 LEU A C 1
ATOM 734 O O . LEU A 1 93 ? 1.930 7.216 -1.491 1.00 96.69 93 LEU A O 1
ATOM 738 N N . GLN A 1 94 ? 0.245 8.625 -1.959 1.00 97.25 94 GLN A N 1
ATOM 739 C CA . GLN A 1 94 ? -0.445 8.421 -0.685 1.00 97.25 94 GLN A CA 1
ATOM 740 C C . GLN A 1 94 ? -1.073 7.032 -0.571 1.00 97.25 94 GLN A C 1
ATOM 742 O O . GLN A 1 94 ? -0.921 6.392 0.470 1.00 97.25 94 GLN A O 1
ATOM 747 N N . LEU A 1 95 ? -1.678 6.508 -1.638 1.00 97.38 95 LEU A N 1
ATOM 748 C CA . LEU A 1 95 ? -2.180 5.130 -1.666 1.00 97.38 95 LEU A CA 1
ATOM 749 C C . LEU A 1 95 ? -1.050 4.112 -1.465 1.00 97.38 95 LEU A C 1
ATOM 751 O O . LEU A 1 95 ? -1.175 3.170 -0.682 1.00 97.38 95 LEU A O 1
ATOM 755 N N . VAL A 1 96 ? 0.108 4.346 -2.086 1.00 97.81 96 VAL A N 1
ATOM 756 C CA . VAL A 1 96 ? 1.295 3.501 -1.893 1.00 97.81 96 VAL A CA 1
ATOM 757 C C . VAL A 1 96 ? 1.802 3.564 -0.456 1.00 97.81 96 VAL A C 1
ATOM 759 O O . VAL A 1 96 ? 2.121 2.529 0.125 1.00 97.81 96 VAL A O 1
ATOM 762 N N . LYS A 1 97 ? 1.826 4.749 0.165 1.00 97.56 97 LYS A N 1
ATOM 763 C CA . LYS A 1 97 ? 2.154 4.886 1.593 1.00 97.56 97 LYS A CA 1
ATOM 764 C C . LYS A 1 97 ? 1.154 4.154 2.489 1.00 97.56 97 LYS A C 1
ATOM 766 O O . LYS A 1 97 ? 1.574 3.563 3.484 1.00 97.56 97 LYS A O 1
ATOM 771 N N . CYS A 1 98 ? -0.131 4.144 2.133 1.00 97.56 98 CYS A N 1
ATOM 772 C CA . CYS A 1 98 ? -1.141 3.363 2.843 1.00 97.56 98 CYS A CA 1
ATOM 773 C C . CYS A 1 98 ? -0.791 1.870 2.791 1.00 97.56 98 CYS A C 1
ATOM 775 O O . CYS A 1 98 ? -0.613 1.272 3.853 1.00 97.56 98 CYS A O 1
ATOM 777 N N . LEU A 1 99 ? -0.562 1.298 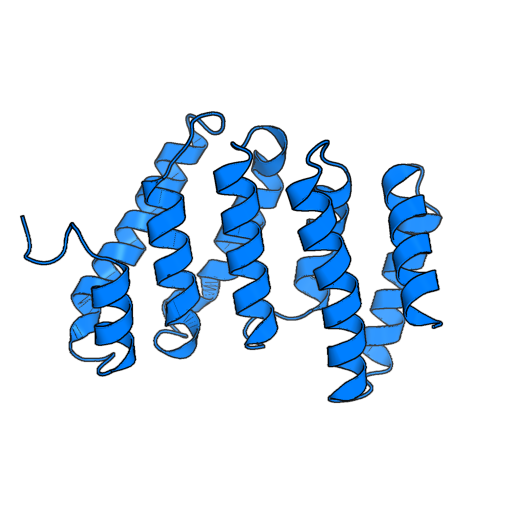1.602 1.00 97.62 99 LEU A N 1
ATOM 778 C CA . LEU A 1 99 ? -0.163 -0.112 1.442 1.00 97.62 99 LEU A CA 1
ATOM 779 C C . LEU A 1 99 ? 1.123 -0.459 2.205 1.00 97.62 99 LEU A C 1
ATOM 781 O O . LEU A 1 99 ? 1.187 -1.480 2.887 1.00 97.62 99 LEU A O 1
ATOM 785 N N . ILE A 1 100 ? 2.130 0.417 2.151 1.00 96.69 100 ILE A N 1
ATOM 786 C CA . ILE A 1 100 ? 3.367 0.272 2.930 1.00 96.69 100 ILE A CA 1
ATOM 787 C C . ILE A 1 100 ? 3.059 0.222 4.432 1.00 96.69 100 ILE A C 1
ATOM 789 O O . ILE A 1 100 ? 3.597 -0.622 5.146 1.00 96.69 100 ILE A O 1
ATOM 793 N N . SER A 1 101 ? 2.182 1.098 4.928 1.00 96.31 101 SER A N 1
ATOM 794 C CA . SER A 1 101 ? 1.818 1.126 6.348 1.00 96.31 101 SER A CA 1
ATOM 795 C C . SER A 1 101 ? 1.090 -0.146 6.791 1.00 96.31 101 SER A C 1
ATOM 797 O O . SER A 1 101 ? 1.345 -0.641 7.888 1.00 96.31 101 SER A O 1
ATOM 799 N N . LEU A 1 102 ? 0.241 -0.713 5.927 1.00 96.31 102 LEU A N 1
ATOM 800 C CA . LEU A 1 102 ? -0.409 -2.002 6.156 1.00 96.31 102 LEU A CA 1
ATOM 801 C C . LEU A 1 102 ? 0.625 -3.131 6.221 1.00 96.31 102 LEU A C 1
ATOM 803 O O . LEU A 1 102 ? 0.587 -3.953 7.135 1.00 96.31 102 LEU A O 1
ATOM 807 N N . ARG A 1 103 ? 1.597 -3.127 5.300 1.00 94.50 103 ARG A N 1
ATOM 808 C CA . ARG A 1 103 ? 2.681 -4.113 5.268 1.00 94.50 103 ARG A CA 1
ATOM 809 C C . ARG A 1 103 ? 3.547 -4.068 6.524 1.00 94.50 103 ARG A C 1
ATOM 811 O O . ARG A 1 103 ? 3.845 -5.113 7.093 1.00 94.50 103 ARG A O 1
ATOM 818 N N . VAL A 1 104 ? 3.912 -2.873 6.988 1.00 93.06 104 VAL A N 1
ATOM 819 C CA . VAL A 1 104 ? 4.707 -2.682 8.217 1.00 93.06 104 VAL A CA 1
ATOM 820 C C . VAL A 1 104 ? 3.993 -3.241 9.456 1.00 93.06 104 VAL A C 1
ATOM 822 O O . VAL A 1 104 ? 4.658 -3.706 10.380 1.00 93.06 104 VAL A O 1
ATOM 825 N N . ARG A 1 105 ? 2.653 -3.243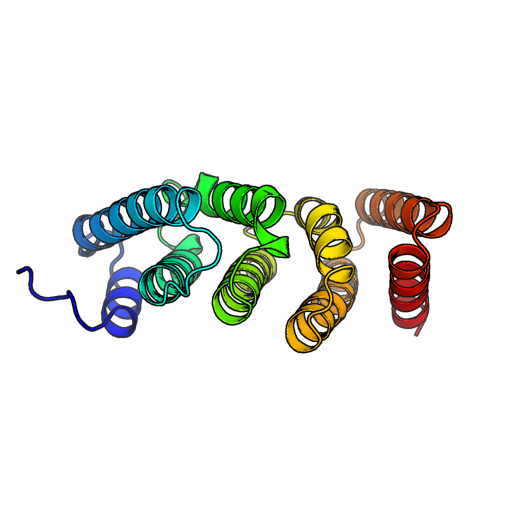 9.466 1.00 93.06 105 ARG A N 1
ATOM 826 C CA . ARG A 1 105 ? 1.822 -3.837 10.530 1.00 93.06 105 ARG A CA 1
ATOM 827 C C . ARG A 1 105 ? 1.535 -5.332 10.330 1.00 93.06 105 ARG A C 1
ATOM 829 O O . ARG A 1 105 ? 0.760 -5.891 11.093 1.00 93.06 105 ARG A O 1
ATOM 836 N N . ASP A 1 106 ? 2.160 -5.966 9.334 1.00 91.38 106 ASP A N 1
ATOM 837 C CA . ASP A 1 106 ? 1.953 -7.367 8.943 1.00 91.38 106 ASP A CA 1
ATOM 838 C C . ASP A 1 106 ? 0.496 -7.709 8.548 1.00 91.38 106 ASP A C 1
ATOM 840 O O . ASP A 1 106 ? 0.101 -8.870 8.573 1.00 91.38 106 ASP A O 1
ATOM 844 N N . GLU A 1 107 ? -0.286 -6.715 8.106 1.00 93.56 107 GLU A N 1
ATOM 845 C CA . GLU A 1 107 ? -1.669 -6.908 7.620 1.00 93.56 107 GLU A CA 1
ATOM 846 C C . GLU A 1 107 ? -1.717 -7.280 6.121 1.00 93.56 107 GLU A C 1
ATOM 848 O O . GLU A 1 107 ? -2.771 -7.593 5.577 1.00 93.56 107 GLU A O 1
ATOM 853 N N . VAL A 1 108 ? -0.570 -7.254 5.428 1.00 92.44 108 VAL A N 1
ATOM 854 C CA . VAL A 1 108 ? -0.424 -7.672 4.022 1.00 92.44 108 VAL A CA 1
ATOM 855 C C . VAL A 1 108 ? 0.811 -8.562 3.873 1.00 92.44 108 VAL A C 1
ATOM 857 O O . VAL A 1 108 ? 1.876 -8.265 4.422 1.00 92.44 108 VAL A O 1
ATOM 860 N N . GLU A 1 109 ? 0.686 -9.652 3.111 1.00 87.56 109 GLU A N 1
ATOM 861 C CA . GLU A 1 109 ? 1.797 -10.563 2.815 1.00 87.56 109 GLU A CA 1
ATOM 862 C C . GLU A 1 109 ? 2.840 -9.886 1.897 1.00 87.56 109 GLU A C 1
ATOM 864 O O . GLU A 1 109 ? 2.461 -9.273 0.894 1.00 87.56 109 GLU A O 1
ATOM 869 N N . PRO A 1 110 ? 4.156 -10.028 2.162 1.00 80.25 110 PRO A N 1
ATOM 870 C CA . PRO A 1 110 ? 5.192 -9.337 1.385 1.00 80.25 110 PRO A CA 1
ATOM 871 C C . PRO A 1 110 ? 5.157 -9.677 -0.109 1.00 80.25 110 PRO A C 1
ATOM 873 O O . PRO A 1 110 ? 5.310 -8.801 -0.959 1.00 80.25 110 PRO A O 1
ATOM 876 N N . LEU A 1 111 ? 4.904 -10.944 -0.453 1.00 86.75 111 LEU A N 1
ATOM 877 C CA . LEU A 1 111 ? 4.875 -11.385 -1.850 1.00 86.75 111 LEU A CA 1
ATOM 878 C C . LEU A 1 111 ? 3.695 -10.800 -2.641 1.00 86.75 111 LEU A C 1
ATOM 880 O O . LEU A 1 111 ? 3.790 -10.705 -3.863 1.00 86.75 111 LEU A O 1
ATOM 884 N N . LYS A 1 112 ? 2.620 -10.370 -1.965 1.00 90.44 112 LYS A N 1
ATOM 885 C CA . LYS A 1 112 ? 1.421 -9.817 -2.610 1.00 90.44 112 LYS A CA 1
ATOM 886 C C . LYS A 1 112 ? 1.691 -8.454 -3.253 1.00 90.44 112 LYS A C 1
ATOM 888 O O . LYS A 1 112 ? 1.155 -8.160 -4.314 1.00 90.44 112 LYS A O 1
ATOM 893 N N . LEU A 1 113 ? 2.562 -7.641 -2.649 1.00 92.69 113 LEU A N 1
ATOM 894 C CA . LEU A 1 113 ? 2.832 -6.272 -3.107 1.00 92.69 113 LEU A CA 1
ATOM 895 C C . LEU A 1 113 ? 3.952 -6.172 -4.150 1.00 92.69 113 LEU A C 1
ATOM 897 O O . LEU A 1 113 ? 4.011 -5.188 -4.888 1.00 92.69 113 LEU A O 1
ATOM 901 N N . LEU A 1 114 ? 4.836 -7.172 -4.245 1.00 90.38 114 LEU A N 1
ATOM 902 C CA . LEU A 1 114 ? 5.992 -7.130 -5.152 1.00 90.38 114 LEU A CA 1
ATOM 903 C C . LEU A 1 114 ? 5.615 -6.894 -6.628 1.00 90.38 114 LEU A C 1
ATOM 905 O O . LEU A 1 114 ? 6.226 -6.011 -7.239 1.00 90.38 114 LEU A O 1
ATOM 909 N N . PRO A 1 115 ? 4.617 -7.588 -7.218 1.00 91.81 115 PRO A N 1
ATOM 910 C CA . PRO A 1 115 ? 4.240 -7.354 -8.613 1.00 91.81 115 PRO A CA 1
ATOM 911 C C . PRO A 1 115 ? 3.735 -5.928 -8.865 1.00 91.81 115 PRO A C 1
ATOM 913 O O . PRO A 1 115 ? 4.069 -5.316 -9.882 1.00 91.81 115 PRO A O 1
ATOM 916 N N . LEU A 1 116 ? 2.950 -5.373 -7.935 1.00 94.38 116 LEU A N 1
ATOM 917 C CA . LEU A 1 116 ? 2.481 -3.990 -8.006 1.00 94.38 116 LEU A CA 1
ATOM 918 C C . LEU A 1 116 ? 3.655 -3.009 -7.895 1.00 94.38 116 LEU A C 1
ATOM 920 O O . LEU A 1 116 ? 3.818 -2.139 -8.747 1.00 94.38 116 LEU A O 1
ATOM 924 N N . PHE A 1 117 ? 4.517 -3.165 -6.892 1.00 94.06 117 PHE A N 1
ATOM 925 C CA . PHE A 1 117 ? 5.656 -2.274 -6.681 1.00 94.06 117 PHE A CA 1
ATOM 926 C C . PHE A 1 117 ? 6.605 -2.235 -7.879 1.00 94.06 117 PHE A C 1
ATOM 928 O O . PHE A 1 117 ? 7.010 -1.151 -8.297 1.00 94.06 117 PHE A O 1
ATOM 935 N N . PHE A 1 118 ? 6.898 -3.373 -8.509 1.00 90.75 118 PHE A N 1
ATOM 936 C CA .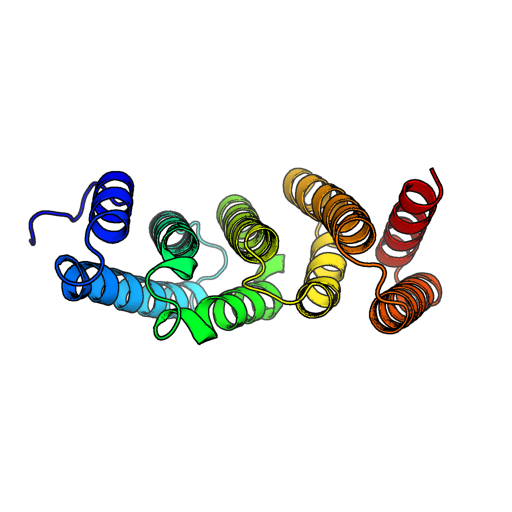 PHE A 1 118 ? 7.719 -3.392 -9.722 1.00 90.75 118 PHE A CA 1
ATOM 937 C C . PHE A 1 118 ? 7.038 -2.732 -10.926 1.00 90.75 118 PHE A C 1
ATOM 939 O O . PHE A 1 118 ? 7.717 -2.063 -11.707 1.00 90.75 118 PHE A O 1
ATOM 946 N N . ARG A 1 119 ? 5.706 -2.827 -11.054 1.00 92.12 119 ARG A N 1
ATOM 947 C CA . ARG A 1 119 ? 4.958 -2.031 -12.042 1.00 92.12 119 ARG A CA 1
ATOM 948 C C . ARG A 1 119 ? 5.090 -0.533 -11.765 1.00 92.12 119 ARG A C 1
ATOM 950 O O . ARG A 1 119 ? 5.450 0.216 -12.670 1.00 92.12 119 ARG A O 1
ATOM 957 N N . LEU A 1 120 ? 4.898 -0.102 -10.518 1.00 93.50 120 LEU A N 1
ATOM 958 C CA . LEU A 1 120 ? 5.014 1.307 -10.121 1.00 93.50 120 LEU A CA 1
ATOM 959 C C . LEU A 1 120 ? 6.428 1.871 -10.329 1.00 93.50 120 LEU A C 1
ATOM 961 O O . LEU A 1 120 ? 6.583 3.045 -10.662 1.00 93.50 120 LEU A O 1
ATOM 965 N N . LEU A 1 121 ? 7.471 1.039 -10.215 1.00 91.50 121 LEU A N 1
ATOM 966 C CA . LEU A 1 121 ? 8.854 1.448 -10.485 1.00 91.50 121 LEU A CA 1
ATOM 967 C C . LEU A 1 121 ? 9.112 1.870 -11.943 1.00 91.50 121 LEU A C 1
ATOM 969 O O . LEU A 1 121 ? 10.118 2.536 -12.213 1.00 91.50 121 LEU A O 1
ATOM 973 N N . ARG A 1 122 ? 8.215 1.512 -12.871 1.00 89.94 122 ARG A N 1
ATOM 974 C CA . ARG A 1 122 ? 8.285 1.887 -14.291 1.00 89.94 122 ARG A CA 1
ATOM 975 C C . ARG A 1 122 ? 7.715 3.279 -14.566 1.00 89.94 122 ARG A C 1
ATOM 977 O O . ARG A 1 122 ? 8.030 3.856 -15.600 1.00 89.94 122 ARG A O 1
ATOM 984 N N . ILE A 1 123 ? 6.917 3.832 -13.652 1.00 91.75 123 ILE A N 1
ATOM 985 C CA . ILE A 1 123 ? 6.289 5.146 -13.819 1.00 91.75 123 ILE A CA 1
ATOM 986 C C . ILE A 1 123 ? 7.346 6.253 -13.682 1.00 91.75 123 ILE A C 1
ATOM 988 O O . ILE A 1 123 ? 8.250 6.181 -12.844 1.00 91.75 123 ILE A O 1
ATOM 992 N N . HIS A 1 124 ? 7.238 7.305 -14.496 1.00 90.06 124 HIS A N 1
ATOM 993 C CA . HIS A 1 124 ? 8.134 8.469 -14.477 1.00 90.06 124 HIS A CA 1
ATOM 994 C C . HIS A 1 124 ? 7.843 9.422 -13.304 1.00 90.06 124 HIS A C 1
ATOM 996 O O . HIS A 1 124 ? 7.644 10.617 -13.477 1.00 90.06 124 HIS A O 1
ATOM 1002 N N . ASP A 1 125 ? 7.863 8.887 -12.087 1.00 92.81 125 ASP A N 1
ATOM 1003 C CA . ASP A 1 125 ? 7.576 9.599 -10.845 1.00 92.81 125 ASP A CA 1
ATOM 1004 C C . ASP A 1 125 ? 8.744 9.375 -9.873 1.00 92.81 125 ASP A C 1
ATOM 1006 O O . ASP A 1 125 ? 9.019 8.260 -9.422 1.00 92.81 125 ASP A O 1
ATOM 1010 N N . LYS A 1 126 ? 9.551 10.416 -9.640 1.00 92.88 126 LYS A N 1
ATOM 1011 C CA . LYS A 1 126 ? 10.782 10.295 -8.843 1.00 92.88 126 LYS A CA 1
ATOM 1012 C C . LYS A 1 126 ? 10.482 10.050 -7.352 1.00 92.88 126 LYS A C 1
ATOM 1014 O O . LYS A 1 126 ? 11.075 9.102 -6.828 1.00 92.88 126 LYS A O 1
ATOM 1019 N N . PRO A 1 127 ? 9.595 10.819 -6.684 1.00 94.94 127 PRO A N 1
ATOM 1020 C CA . PRO A 1 127 ? 9.193 10.543 -5.304 1.00 94.94 127 PRO A CA 1
ATOM 1021 C C . PRO A 1 127 ? 8.638 9.131 -5.114 1.00 94.94 127 PRO A C 1
ATOM 1023 O O . PRO A 1 127 ? 9.130 8.400 -4.254 1.00 94.94 127 PRO A O 1
ATOM 1026 N N . LEU A 1 128 ? 7.699 8.708 -5.968 1.00 95.38 128 LEU A N 1
ATOM 1027 C CA . LEU A 1 128 ? 7.109 7.371 -5.899 1.00 95.38 128 LEU A CA 1
ATOM 1028 C C . LEU A 1 128 ? 8.174 6.282 -5.988 1.00 95.38 128 LEU A C 1
ATOM 1030 O O . LEU A 1 128 ? 8.235 5.391 -5.140 1.00 95.38 128 LEU A O 1
ATOM 1034 N N . ARG A 1 129 ? 9.044 6.359 -7.001 1.00 94.31 129 ARG A N 1
ATOM 1035 C CA . ARG A 1 129 ? 10.076 5.340 -7.218 1.00 94.31 129 ARG A CA 1
ATOM 1036 C C . ARG A 1 129 ? 11.049 5.240 -6.051 1.00 94.31 129 ARG A C 1
ATOM 1038 O O . ARG A 1 129 ? 11.475 4.134 -5.735 1.00 94.31 129 ARG A O 1
ATOM 1045 N N . ALA A 1 130 ? 11.409 6.363 -5.429 1.00 94.06 130 ALA A N 1
ATOM 1046 C CA . ALA A 1 130 ? 12.274 6.365 -4.254 1.00 94.06 130 ALA A CA 1
ATOM 1047 C C . ALA A 1 130 ? 11.589 5.687 -3.056 1.00 94.06 130 ALA A C 1
ATOM 1049 O O . ALA A 1 130 ? 12.190 4.816 -2.427 1.00 94.06 130 ALA A O 1
ATOM 1050 N N . THR A 1 131 ? 10.322 6.026 -2.789 1.00 96.12 131 THR A N 1
ATOM 1051 C CA . THR A 1 131 ? 9.530 5.423 -1.707 1.00 96.12 131 THR A CA 1
ATOM 1052 C C . THR A 1 131 ? 9.348 3.917 -1.900 1.00 96.12 131 THR A C 1
ATOM 1054 O O . THR A 1 131 ? 9.632 3.148 -0.984 1.00 96.12 131 THR A O 1
ATOM 1057 N N . VAL A 1 132 ? 8.937 3.484 -3.095 1.00 95.12 132 VAL A N 1
ATOM 1058 C CA . VAL A 1 132 ? 8.717 2.063 -3.402 1.00 95.12 132 VAL A CA 1
ATOM 1059 C C . VAL A 1 132 ? 10.021 1.274 -3.304 1.00 95.12 132 VAL A C 1
ATOM 1061 O O . VAL A 1 132 ? 10.069 0.250 -2.629 1.00 95.12 132 VAL A O 1
ATOM 1064 N N . PHE A 1 133 ? 11.098 1.756 -3.931 1.00 92.69 133 PHE A N 1
ATOM 1065 C CA . PHE A 1 133 ? 12.381 1.051 -3.933 1.00 92.69 133 PHE A CA 1
ATOM 1066 C C . PHE A 1 133 ? 12.964 0.903 -2.521 1.00 92.69 133 PHE A C 1
ATOM 1068 O O . PHE A 1 133 ? 13.370 -0.192 -2.136 1.00 92.69 133 PHE A O 1
ATOM 1075 N N . GLY A 1 134 ? 12.954 1.982 -1.729 1.00 93.81 134 GLY A N 1
ATOM 1076 C CA . GLY A 1 134 ? 13.437 1.946 -0.349 1.00 93.81 134 GLY A CA 1
ATOM 1077 C C . GLY A 1 134 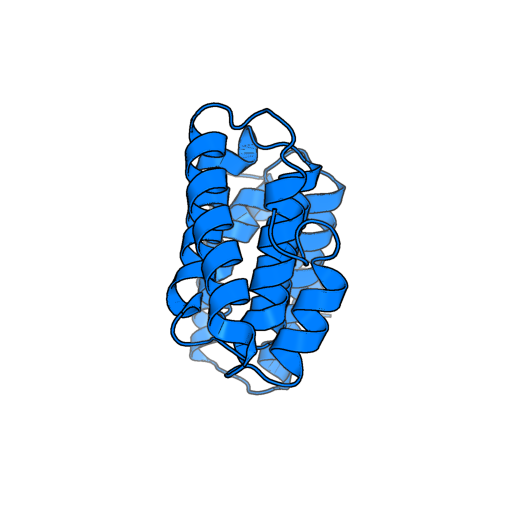? 12.609 1.017 0.541 1.00 93.81 134 GLY A C 1
ATOM 1078 O O . GLY A 1 134 ? 13.172 0.295 1.366 1.00 93.81 134 GLY A O 1
ATOM 1079 N N . HIS A 1 135 ? 11.287 0.973 0.346 1.00 94.69 135 HIS A N 1
ATOM 1080 C CA . HIS A 1 135 ? 10.437 0.047 1.086 1.00 94.69 135 HIS A CA 1
ATOM 1081 C C . HIS A 1 135 ? 10.679 -1.412 0.692 1.00 94.69 135 HIS A C 1
ATOM 1083 O O . HIS A 1 135 ? 10.822 -2.232 1.589 1.00 94.69 135 HIS A O 1
ATOM 1089 N N . VAL A 1 136 ? 10.791 -1.739 -0.602 1.00 92.44 136 VAL A N 1
ATOM 1090 C CA . VAL A 1 136 ? 11.057 -3.118 -1.061 1.00 92.44 136 VAL A CA 1
ATOM 1091 C C . VAL A 1 136 ? 12.316 -3.685 -0.402 1.00 92.44 136 VAL A C 1
ATOM 1093 O O . VAL A 1 136 ? 12.276 -4.782 0.149 1.00 92.44 136 VAL A O 1
ATOM 1096 N N . ILE A 1 137 ? 13.417 -2.927 -0.392 1.00 91.25 137 ILE A N 1
ATOM 1097 C CA . ILE A 1 137 ? 14.662 -3.355 0.268 1.00 91.25 137 ILE A CA 1
ATOM 1098 C C . ILE A 1 137 ? 14.426 -3.553 1.768 1.00 91.25 137 ILE A C 1
ATOM 1100 O O . ILE A 1 137 ? 14.753 -4.603 2.323 1.00 91.25 137 ILE A O 1
ATOM 1104 N N . THR A 1 138 ? 13.828 -2.551 2.417 1.00 91.88 138 THR A N 1
ATOM 1105 C CA . THR A 1 138 ? 13.597 -2.566 3.865 1.00 91.88 138 THR A CA 1
ATOM 1106 C C . THR A 1 138 ? 12.713 -3.741 4.288 1.00 91.88 138 THR A C 1
ATOM 1108 O O . THR A 1 138 ? 13.035 -4.419 5.261 1.00 91.88 138 THR A O 1
ATOM 1111 N N . ASP A 1 139 ? 11.638 -4.021 3.551 1.00 90.62 139 ASP A N 1
ATOM 1112 C CA . ASP A 1 139 ? 10.703 -5.109 3.838 1.00 90.62 139 ASP A CA 1
ATOM 1113 C C . ASP A 1 139 ? 11.367 -6.481 3.679 1.00 90.62 139 ASP A C 1
ATOM 1115 O O . ASP A 1 139 ? 11.215 -7.343 4.546 1.00 90.62 139 ASP A O 1
ATOM 1119 N N . ILE A 1 140 ? 12.182 -6.681 2.638 1.00 87.38 140 ILE A N 1
ATOM 1120 C CA . ILE A 1 140 ? 12.927 -7.934 2.446 1.00 87.38 140 ILE A CA 1
ATOM 1121 C C . ILE A 1 140 ? 13.935 -8.145 3.586 1.00 87.38 140 ILE A C 1
ATOM 1123 O O . ILE A 1 140 ? 14.006 -9.236 4.162 1.00 87.38 140 ILE A O 1
ATOM 1127 N N . VAL A 1 141 ? 14.697 -7.108 3.949 1.00 87.62 141 VAL A N 1
ATOM 1128 C CA . VAL A 1 141 ? 15.673 -7.176 5.048 1.00 87.62 141 VAL A CA 1
ATOM 1129 C C . VAL A 1 141 ? 14.972 -7.459 6.379 1.00 87.62 141 VAL A C 1
ATOM 1131 O O . VAL A 1 141 ? 15.387 -8.354 7.116 1.00 87.62 141 VAL A O 1
ATOM 1134 N N . GLN A 1 142 ? 13.891 -6.743 6.696 1.00 86.56 142 GLN A N 1
ATOM 1135 C CA . GLN A 1 142 ? 13.141 -6.934 7.941 1.00 86.56 142 GLN A CA 1
ATOM 1136 C C . GLN A 1 142 ? 12.456 -8.301 8.007 1.00 86.56 142 GLN A C 1
ATOM 1138 O O . GLN A 1 142 ? 12.510 -8.957 9.050 1.00 86.56 142 GLN A O 1
ATOM 1143 N N . SER A 1 143 ? 11.876 -8.768 6.900 1.00 84.31 143 SER A N 1
ATOM 1144 C CA . SER A 1 143 ? 11.267 -10.099 6.805 1.00 84.31 143 SER A CA 1
ATOM 1145 C C . SER A 1 143 ? 12.289 -11.196 7.109 1.00 84.31 143 SER A C 1
ATOM 1147 O O . SER A 1 143 ? 12.005 -12.110 7.884 1.00 84.31 143 SER A O 1
ATOM 1149 N N . ASN A 1 144 ? 13.512 -11.059 6.586 1.00 82.56 144 ASN A N 1
ATOM 1150 C CA . ASN A 1 144 ? 14.607 -11.993 6.842 1.00 82.56 144 ASN A CA 1
ATOM 1151 C C . ASN A 1 144 ? 15.183 -11.910 8.261 1.00 82.56 144 ASN A C 1
ATOM 1153 O O . ASN A 1 144 ? 15.610 -12.938 8.791 1.00 82.56 144 ASN A O 1
ATOM 1157 N N . LYS A 1 145 ? 15.172 -10.725 8.889 1.00 83.50 145 LYS A N 1
ATOM 1158 C CA . LYS A 1 145 ? 15.573 -10.546 10.296 1.00 83.50 145 LYS A CA 1
ATOM 1159 C C . LYS A 1 145 ? 14.577 -11.177 11.270 1.00 83.50 145 LYS A C 1
ATOM 1161 O O . LYS A 1 145 ? 15.010 -11.839 12.206 1.00 83.50 145 LYS A O 1
ATOM 1166 N N . LYS A 1 146 ? 13.266 -10.992 11.058 1.00 77.38 146 LYS A N 1
ATOM 1167 C CA . LYS A 1 146 ? 12.216 -11.551 11.934 1.00 77.38 146 LYS A CA 1
ATOM 1168 C C . LYS A 1 146 ? 12.233 -13.080 11.925 1.00 77.38 146 LYS A C 1
ATOM 1170 O O . LYS A 1 146 ? 12.233 -13.710 12.977 1.00 77.38 146 LYS A O 1
ATOM 1175 N N . ARG A 1 147 ? 12.215 -13.682 10.732 1.00 76.12 147 ARG A N 1
ATOM 1176 C CA . ARG A 1 147 ? 12.241 -15.138 10.553 1.00 76.12 147 ARG A CA 1
ATOM 1177 C C . ARG A 1 147 ? 12.725 -15.467 9.150 1.00 76.12 147 ARG A C 1
ATOM 1179 O O . ARG A 1 147 ? 12.035 -15.164 8.179 1.00 76.12 147 ARG A O 1
ATOM 1186 N N . LYS A 1 148 ? 13.856 -16.168 9.035 1.00 75.75 148 LYS A N 1
ATOM 1187 C CA . LYS A 1 148 ? 14.297 -16.712 7.744 1.00 75.75 148 LYS A CA 1
ATOM 1188 C C . LYS A 1 148 ? 13.227 -17.669 7.216 1.00 75.75 148 LYS A C 1
ATOM 1190 O O . LYS A 1 148 ? 12.928 -18.680 7.846 1.00 75.75 148 LYS A O 1
ATOM 1195 N N . GLN A 1 149 ? 12.650 -17.342 6.063 1.00 78.56 149 GLN A N 1
ATOM 1196 C CA . GLN A 1 149 ? 11.642 -18.157 5.388 1.00 78.56 149 GLN A CA 1
ATOM 1197 C C . GLN A 1 149 ? 12.191 -18.592 4.026 1.00 78.56 149 GLN A C 1
ATOM 1199 O O . GLN A 1 149 ? 11.974 -17.896 3.034 1.00 78.56 149 GLN A O 1
ATOM 1204 N N . PRO A 1 150 ? 12.893 -19.742 3.946 1.00 83.81 150 PRO A N 1
ATOM 1205 C CA . PRO A 1 150 ? 13.551 -20.186 2.716 1.00 83.81 150 PRO A CA 1
ATOM 1206 C C . PRO A 1 150 ? 12.611 -20.237 1.508 1.00 83.81 150 PRO A C 1
ATOM 1208 O O . PRO A 1 150 ? 12.995 -19.837 0.416 1.00 83.81 150 PRO A O 1
ATOM 1211 N N . LYS A 1 151 ? 11.348 -20.642 1.712 1.00 84.00 151 LYS A N 1
ATOM 1212 C CA . LYS A 1 151 ? 10.322 -20.670 0.656 1.00 84.00 151 LYS A CA 1
ATOM 1213 C C . LYS A 1 151 ? 9.976 -19.275 0.121 1.00 84.00 151 LYS A C 1
ATOM 1215 O O . LYS A 1 151 ? 9.845 -19.108 -1.086 1.00 84.00 151 LYS A O 1
ATOM 1220 N N . VAL A 1 152 ? 9.839 -18.282 1.003 1.00 82.25 152 VAL A N 1
ATOM 1221 C CA . VAL A 1 152 ? 9.551 -16.889 0.613 1.00 82.25 152 VAL A CA 1
ATOM 1222 C C . VAL A 1 152 ? 10.748 -16.301 -0.127 1.00 82.25 152 VAL A C 1
ATOM 1224 O O . VAL A 1 152 ? 10.577 -15.692 -1.177 1.00 82.25 152 VAL A O 1
ATOM 1227 N N . ASN A 1 153 ? 11.961 -16.570 0.357 1.00 85.50 153 ASN A N 1
ATOM 1228 C CA . ASN A 1 153 ? 13.189 -16.112 -0.286 1.00 85.50 153 ASN A CA 1
ATOM 1229 C C . ASN A 1 153 ? 13.395 -16.746 -1.662 1.00 85.50 153 ASN A C 1
ATOM 1231 O O . ASN A 1 153 ? 13.754 -16.039 -2.595 1.00 85.50 153 ASN A O 1
ATOM 1235 N N . ALA A 1 154 ? 13.111 -18.040 -1.817 1.00 87.88 154 ALA A N 1
ATOM 1236 C CA . ALA A 1 154 ? 13.167 -18.710 -3.113 1.00 87.88 154 ALA A CA 1
ATOM 1237 C C . ALA A 1 154 ? 12.166 -18.097 -4.108 1.00 87.88 154 ALA A C 1
ATOM 1239 O O . ALA A 1 154 ? 12.520 -17.830 -5.254 1.00 87.88 154 ALA A O 1
ATOM 1240 N N . ARG A 1 155 ? 10.934 -17.805 -3.666 1.00 88.00 155 ARG A N 1
ATOM 1241 C CA . ARG A 1 155 ? 9.926 -17.122 -4.498 1.00 88.00 155 ARG A CA 1
ATOM 1242 C C . ARG A 1 155 ? 10.345 -15.700 -4.867 1.00 88.00 155 ARG A C 1
ATOM 1244 O O . ARG A 1 155 ? 10.197 -15.311 -6.020 1.00 88.00 155 ARG A O 1
ATOM 1251 N N . LEU A 1 156 ? 10.898 -14.946 -3.918 1.00 87.50 156 LEU A N 1
ATOM 1252 C CA . LEU A 1 156 ? 11.439 -13.609 -4.157 1.00 87.50 156 LEU A CA 1
ATOM 1253 C C . LEU A 1 156 ? 12.584 -13.648 -5.178 1.00 87.50 156 LEU A C 1
ATOM 1255 O O . LEU A 1 156 ? 12.590 -12.857 -6.113 1.00 87.50 156 LEU A O 1
ATOM 1259 N N . GLN A 1 157 ? 13.531 -14.574 -5.024 1.00 88.12 157 GLN A N 1
ATOM 1260 C CA . GLN A 1 157 ? 14.643 -14.750 -5.959 1.00 88.12 157 GLN A CA 1
ATOM 1261 C C . GLN A 1 157 ? 14.147 -15.123 -7.356 1.00 88.12 157 GLN A C 1
ATOM 1263 O O . GLN A 1 157 ? 14.588 -14.516 -8.326 1.00 88.12 157 GLN A O 1
ATOM 1268 N N . ALA A 1 158 ? 13.199 -16.059 -7.463 1.00 90.94 158 ALA A N 1
ATOM 1269 C CA . ALA A 1 158 ? 12.588 -16.429 -8.738 1.00 90.94 158 ALA A CA 1
ATOM 1270 C C . ALA A 1 158 ? 11.893 -15.229 -9.401 1.00 90.94 158 ALA A C 1
ATOM 1272 O O . ALA A 1 158 ? 12.091 -14.979 -10.589 1.00 90.94 158 ALA A O 1
ATOM 1273 N N . PHE A 1 159 ? 11.144 -14.442 -8.623 1.00 90.31 159 PHE A N 1
ATOM 1274 C CA . PHE A 1 159 ? 10.506 -13.222 -9.108 1.00 90.31 159 PHE A CA 1
ATOM 1275 C C . PHE A 1 159 ? 11.538 -12.196 -9.600 1.00 90.31 159 PHE A C 1
ATOM 1277 O O . PHE A 1 159 ? 11.412 -11.684 -10.709 1.00 90.31 159 PHE A O 1
ATOM 1284 N N . LEU A 1 160 ? 12.588 -11.914 -8.820 1.00 89.75 160 LEU A N 1
ATOM 1285 C CA . LEU A 1 160 ? 13.644 -10.974 -9.213 1.00 89.75 160 LEU A CA 1
ATOM 1286 C C . LEU A 1 160 ? 14.401 -11.457 -10.457 1.00 89.75 160 LEU A C 1
ATOM 1288 O O . LEU A 1 160 ? 14.648 -10.657 -11.354 1.00 89.75 160 LEU A O 1
ATOM 1292 N N . ALA A 1 161 ? 14.710 -12.752 -10.550 1.00 89.56 161 ALA A N 1
ATOM 1293 C CA . ALA A 1 161 ? 15.339 -13.346 -11.727 1.00 89.56 161 ALA A CA 1
ATOM 1294 C C . ALA A 1 161 ? 14.463 -13.183 -12.978 1.00 89.56 161 ALA A C 1
ATOM 1296 O O . ALA A 1 161 ? 14.967 -12.796 -14.029 1.00 89.56 161 ALA A O 1
ATOM 1297 N N . GLN A 1 162 ? 13.146 -13.378 -12.854 1.00 91.00 162 GLN A N 1
ATOM 1298 C CA . GLN A 1 162 ? 12.201 -13.126 -13.943 1.00 91.00 162 GLN A CA 1
ATOM 1299 C C . GLN A 1 162 ? 12.189 -11.648 -14.363 1.00 91.00 162 GLN A C 1
ATOM 1301 O O . GLN A 1 162 ? 12.156 -11.351 -15.554 1.00 91.00 162 GLN A O 1
ATOM 1306 N N . GLN A 1 163 ? 12.249 -10.711 -13.409 1.00 89.25 163 GLN A N 1
ATOM 1307 C CA . GLN A 1 163 ? 12.326 -9.279 -13.726 1.00 89.25 163 GLN A CA 1
ATOM 1308 C C . GLN A 1 163 ? 13.638 -8.893 -14.427 1.00 89.25 163 GLN A C 1
ATOM 1310 O O . GLN A 1 163 ? 13.640 -7.943 -15.205 1.00 89.25 163 GLN A O 1
ATOM 1315 N N . ILE A 1 164 ? 14.739 -9.603 -14.155 1.00 88.75 164 ILE A N 1
ATOM 1316 C CA . ILE A 1 164 ? 16.046 -9.398 -14.804 1.00 88.75 164 ILE A CA 1
ATOM 1317 C C . ILE A 1 164 ? 16.066 -9.987 -16.214 1.00 88.75 164 ILE A C 1
ATOM 1319 O O . ILE A 1 164 ? 16.604 -9.362 -17.120 1.00 88.75 164 ILE A O 1
ATOM 1323 N N . ALA A 1 165 ? 15.487 -11.176 -16.390 1.00 89.12 165 ALA A N 1
ATOM 1324 C CA . ALA A 1 165 ? 15.430 -11.866 -17.674 1.00 89.12 165 ALA A CA 1
ATOM 1325 C C . ALA A 1 165 ? 14.402 -11.265 -18.648 1.00 89.12 165 ALA A C 1
ATOM 1327 O O . ALA A 1 165 ? 14.450 -11.561 -19.837 1.00 89.12 165 ALA A O 1
ATOM 1328 N N . GLY A 1 166 ? 13.452 -10.466 -18.155 1.00 85.25 166 GLY A N 1
ATOM 1329 C CA . GLY A 1 166 ? 12.450 -9.813 -18.993 1.00 85.25 166 GLY A CA 1
ATOM 1330 C C . GLY A 1 166 ? 13.002 -8.637 -19.807 1.00 85.25 166 GLY A C 1
ATOM 1331 O O . GLY A 1 166 ? 13.994 -8.011 -19.444 1.00 85.25 166 GLY A O 1
ATOM 1332 N N . ASP A 1 167 ? 12.281 -8.260 -20.864 1.00 77.06 167 ASP A N 1
ATOM 1333 C CA . ASP A 1 167 ? 12.721 -7.241 -21.835 1.00 77.06 167 ASP A CA 1
ATOM 1334 C C . ASP A 1 167 ? 12.677 -5.790 -21.315 1.00 77.06 167 ASP A C 1
ATOM 1336 O O . ASP A 1 167 ? 13.146 -4.849 -21.961 1.00 77.06 167 ASP A O 1
ATOM 1340 N N . VAL A 1 168 ? 12.098 -5.557 -20.133 1.00 82.88 168 VAL A N 1
ATOM 1341 C CA . VAL A 1 168 ? 11.934 -4.206 -19.584 1.00 82.88 168 VAL A CA 1
ATOM 1342 C C . VAL A 1 168 ? 13.193 -3.792 -18.823 1.00 82.88 168 VAL A C 1
ATOM 1344 O O . VAL A 1 168 ? 13.318 -4.036 -17.621 1.00 82.88 168 VAL A O 1
ATOM 1347 N N . TYR A 1 169 ? 14.086 -3.061 -19.498 1.00 84.94 169 TYR A N 1
ATOM 1348 C CA . TYR A 1 169 ? 15.353 -2.571 -18.930 1.00 84.94 169 TYR A CA 1
ATOM 1349 C C . TYR A 1 169 ?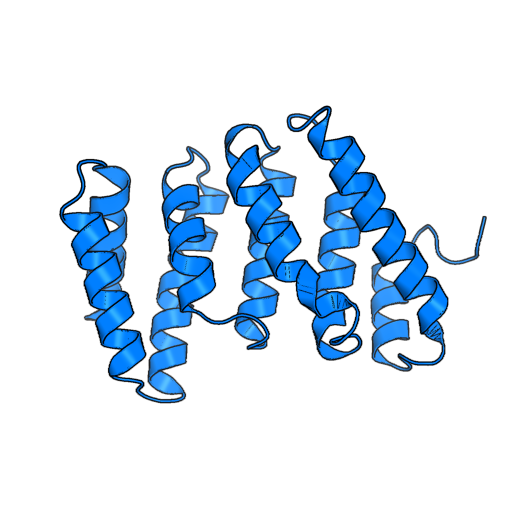 15.207 -1.889 -17.558 1.00 84.94 169 TYR A C 1
ATOM 1351 O O . TYR A 1 169 ? 16.022 -2.105 -16.661 1.00 84.94 169 TYR A O 1
ATOM 1359 N N . ILE A 1 170 ? 14.160 -1.076 -17.358 1.00 83.00 170 ILE A N 1
ATOM 1360 C CA . ILE A 1 170 ? 13.929 -0.395 -16.073 1.00 83.00 170 ILE A CA 1
ATOM 1361 C C . ILE A 1 170 ? 13.674 -1.413 -14.954 1.00 83.00 170 ILE A C 1
ATOM 1363 O O . ILE A 1 170 ? 14.264 -1.285 -13.881 1.00 83.00 170 ILE A O 1
ATOM 1367 N N . SER A 1 171 ? 12.836 -2.422 -15.200 1.00 81.31 171 SER A N 1
ATOM 1368 C CA . SER A 1 171 ? 12.544 -3.482 -14.230 1.00 81.31 171 SER A CA 1
ATOM 1369 C C . SER A 1 171 ? 13.795 -4.295 -13.912 1.00 81.31 171 SER A C 1
ATOM 1371 O O . SER A 1 171 ? 14.103 -4.474 -12.735 1.00 81.31 171 SER A O 1
ATOM 1373 N N . ALA A 1 172 ? 14.568 -4.683 -14.931 1.00 86.56 172 ALA A N 1
ATOM 1374 C CA . ALA A 1 172 ? 15.819 -5.419 -14.760 1.00 86.56 172 ALA A CA 1
ATOM 1375 C C . ALA A 1 172 ? 16.845 -4.621 -13.941 1.00 86.56 172 ALA A C 1
ATOM 1377 O O . ALA A 1 172 ? 17.383 -5.113 -12.948 1.00 86.56 172 ALA A O 1
ATOM 1378 N N . LYS A 1 173 ? 17.050 -3.339 -14.273 1.00 87.81 173 LYS A N 1
ATOM 1379 C CA . LYS A 1 173 ? 17.946 -2.443 -13.526 1.00 87.81 173 LYS A CA 1
ATOM 1380 C C . LYS A 1 173 ? 17.518 -2.288 -12.067 1.00 87.81 173 LYS A C 1
ATOM 1382 O O . LYS A 1 173 ? 18.367 -2.235 -11.178 1.00 87.81 173 LYS A O 1
ATOM 1387 N N . LYS A 1 174 ? 16.213 -2.192 -11.801 1.00 87.00 174 LYS A N 1
ATOM 1388 C CA . LYS A 1 174 ? 15.688 -2.084 -10.434 1.00 87.00 174 LYS A CA 1
ATOM 1389 C C . LYS A 1 174 ? 15.810 -3.398 -9.669 1.00 87.00 174 LYS A C 1
ATOM 1391 O O . LYS A 1 174 ? 16.233 -3.351 -8.521 1.00 87.00 174 LYS A O 1
ATOM 1396 N N . ALA A 1 175 ? 15.527 -4.537 -10.296 1.00 86.81 175 ALA A N 1
ATOM 1397 C CA . ALA A 1 175 ? 15.720 -5.857 -9.700 1.00 86.81 175 ALA A CA 1
ATOM 1398 C C . ALA A 1 175 ? 17.190 -6.096 -9.324 1.00 86.81 175 ALA A C 1
ATOM 1400 O O . ALA A 1 175 ? 17.475 -6.471 -8.190 1.00 86.81 175 ALA A O 1
ATOM 1401 N N . MET A 1 176 ? 18.123 -5.773 -10.226 1.00 87.88 176 MET A N 1
ATOM 1402 C CA . MET A 1 176 ? 19.562 -5.804 -9.942 1.00 87.88 176 MET A CA 1
ATOM 1403 C C . MET A 1 176 ? 19.934 -4.872 -8.788 1.00 87.88 176 MET A C 1
ATOM 1405 O O . MET A 1 176 ? 20.682 -5.265 -7.903 1.00 87.88 176 MET A O 1
ATOM 1409 N N . GLY A 1 177 ? 19.380 -3.656 -8.759 1.00 87.38 177 GLY A N 1
ATOM 1410 C CA . GLY A 1 177 ? 19.581 -2.725 -7.649 1.00 87.38 177 GLY A CA 1
ATOM 1411 C C . GLY A 1 177 ? 19.117 -3.295 -6.307 1.00 87.38 177 GLY A C 1
ATOM 1412 O O . GLY A 1 177 ? 19.841 -3.177 -5.326 1.00 87.38 177 GLY A O 1
ATOM 1413 N N . VAL A 1 178 ? 17.950 -3.949 -6.269 1.00 86.31 178 VAL A N 1
ATOM 1414 C CA . VAL A 1 178 ? 17.467 -4.638 -5.062 1.00 86.31 178 VAL A CA 1
ATOM 1415 C C . VAL A 1 178 ? 18.447 -5.737 -4.655 1.00 86.31 178 VAL A C 1
ATOM 1417 O O . VAL A 1 178 ? 18.853 -5.764 -3.502 1.00 86.31 178 VAL A O 1
ATOM 1420 N N . LEU A 1 179 ? 18.873 -6.605 -5.581 1.00 87.12 179 LEU A N 1
ATOM 1421 C CA . LEU A 1 179 ? 19.834 -7.670 -5.271 1.00 87.12 179 LEU A CA 1
ATOM 1422 C C . LEU A 1 179 ? 21.141 -7.110 -4.704 1.00 87.12 179 LEU A C 1
ATOM 1424 O O . LEU A 1 179 ? 21.577 -7.563 -3.652 1.00 87.12 179 LEU A O 1
ATOM 1428 N N . THR A 1 180 ? 21.732 -6.098 -5.337 1.00 87.81 180 THR A N 1
ATOM 1429 C CA . THR A 1 180 ? 22.975 -5.474 -4.860 1.00 87.81 180 THR A CA 1
ATOM 1430 C C . THR A 1 180 ? 22.846 -4.943 -3.433 1.00 87.81 180 THR A C 1
ATOM 1432 O O . THR A 1 180 ? 23.752 -5.145 -2.631 1.00 87.81 180 THR A O 1
ATOM 1435 N N . GLU A 1 181 ? 21.729 -4.295 -3.093 1.00 85.06 181 GLU A N 1
ATOM 1436 C CA . GLU A 1 181 ? 21.494 -3.793 -1.732 1.00 85.06 181 GLU A CA 1
ATOM 1437 C C . GLU A 1 181 ? 21.212 -4.917 -0.720 1.00 85.06 181 GLU A C 1
ATOM 1439 O O . GLU A 1 181 ? 21.475 -4.740 0.462 1.00 85.06 181 GLU A O 1
ATOM 1444 N N . LEU A 1 182 ? 20.717 -6.081 -1.157 1.00 81.50 182 LEU A N 1
ATOM 1445 C CA . LEU A 1 182 ? 20.516 -7.248 -0.284 1.00 81.50 182 LEU A CA 1
ATOM 1446 C C . LEU A 1 182 ? 21.806 -8.022 0.025 1.00 81.50 182 LEU A C 1
ATOM 1448 O O . LEU A 1 182 ? 21.829 -8.778 0.994 1.00 81.50 182 LEU A O 1
ATOM 1452 N N . TYR A 1 183 ? 22.840 -7.885 -0.809 1.00 79.44 183 TYR A N 1
ATOM 1453 C CA . TYR A 1 183 ? 24.151 -8.517 -0.607 1.00 79.44 183 TYR A CA 1
ATOM 1454 C C . TYR A 1 183 ? 25.118 -7.674 0.240 1.00 79.44 183 TYR A C 1
ATOM 1456 O O . TYR A 1 183 ? 26.182 -8.177 0.603 1.00 79.44 183 TYR A O 1
ATOM 1464 N N . ARG A 1 184 ? 24.773 -6.414 0.523 1.00 71.38 184 ARG A N 1
ATOM 1465 C CA . ARG A 1 184 ? 25.507 -5.551 1.458 1.00 71.38 184 ARG A CA 1
ATOM 1466 C C . ARG A 1 184 ? 25.131 -5.864 2.902 1.00 71.38 184 ARG A C 1
ATOM 1468 O O . ARG A 1 184 ? 26.052 -5.807 3.743 1.00 71.38 184 ARG A O 1
#